Protein AF-A0A150HHR6-F1 (afdb_monomer_lite)

Secondary structure (DSSP, 8-state):
--SSSTT--HHHHHHHHHHHTT--B-SSBHHHHHHHHHHHHHHHHHTT---HHHHHHHHHHHHHHHTT-TTBBGGGHHHHHHHHHHHHS-SPPP-----TT-HHHHHHHHHHHHHHHHHH-SS-----S----TTSSHHHHHHHHHHHHHTTTT--EEEEEEETT-HHHHHHHHHTTPEE----GGGTT-SSEEEEEEE-----

Foldseek 3Di:
DLCPDPPRDPVCVVLVVCVVVVNFQAPPFLLNVLVVLVVVVVVCVVVVHDDVVSVVLNVLSVVCVVVVRRRTYSSCSVVVVVVVVVVVPDPDDDDDDDDCPDPVNVVVVVVVQVVLCVVPNPDPSDPPDDPDPPPPCVVVVVVVVCLVVVQVVVDFKDKDKDFPVCVVVVVVCVVSPWDWDADDDPCHPPPGMTMTMDTRPRDD

InterPro domains:
  IPR000182 GNAT domain [PF00583] (130-178)
  IPR000182 GNAT domain [PS51186] (130-199)
  IPR008927 6-phosphogluconate dehydrogenase-like, C-terminal domain superfamily [SSF48179] (2-86)
  IPR013328 6-phosphogluconate dehydrogenase, domain 2 [G3DSA:1.10.1040.10] (1-87)
  IPR016181 Acyl-CoA N-acyltransferase [SSF55729] (130-189)
  IPR050832 Bacterial Acetyltransferase [PTHR43877] (130-187)

Organism: NCBI:txid36807

pLDDT: mean 81.58, std 12.98, range [36.94, 96.62]

Structure (mmCIF, N/CA/C/O backbone):
data_AF-A0A150HHR6-F1
#
_entry.id   AF-A0A150HHR6-F1
#
loop_
_atom_site.group_PDB
_atom_site.id
_atom_site.type_symbol
_atom_site.label_atom_id
_atom_site.label_alt_id
_atom_site.label_comp_id
_atom_site.label_asym_id
_atom_site.label_entity_id
_atom_site.label_seq_id
_atom_site.pdbx_PDB_ins_code
_atom_site.Cartn_x
_atom_site.Cartn_y
_atom_site.Cartn_z
_atom_site.occupancy
_atom_site.B_iso_or_equiv
_atom_site.auth_seq_id
_atom_site.auth_comp_id
_atom_site.auth_asym_id
_atom_site.auth_atom_id
_atom_site.pdbx_PDB_model_num
ATOM 1 N N . MET A 1 1 ? -9.411 8.575 -5.965 1.00 43.34 1 MET A N 1
ATOM 2 C CA . MET A 1 1 ? -8.798 9.419 -4.903 1.00 43.34 1 MET A CA 1
ATOM 3 C C . MET A 1 1 ? -7.327 9.755 -5.175 1.00 43.34 1 MET A C 1
ATOM 5 O O . MET A 1 1 ? -6.711 10.404 -4.343 1.00 43.34 1 MET A O 1
ATOM 9 N N . LEU A 1 2 ? -6.756 9.386 -6.330 1.00 44.69 2 LEU A N 1
ATOM 10 C CA . LEU A 1 2 ? -5.378 9.764 -6.682 1.00 44.69 2 LEU A CA 1
ATOM 11 C C . LEU A 1 2 ? -5.297 11.140 -7.375 1.00 44.69 2 LEU A C 1
ATOM 13 O O . LEU A 1 2 ? -4.206 11.614 -7.671 1.00 44.69 2 LEU A O 1
ATOM 17 N N . ASP A 1 3 ? -6.444 11.796 -7.583 1.00 47.62 3 ASP A N 1
ATOM 18 C CA . ASP A 1 3 ? -6.593 12.969 -8.458 1.00 47.62 3 ASP A CA 1
ATOM 19 C C . ASP A 1 3 ? -6.675 14.320 -7.735 1.00 47.62 3 ASP A C 1
ATOM 21 O O . ASP A 1 3 ? -6.734 15.353 -8.392 1.00 47.62 3 ASP A O 1
ATOM 25 N N . ALA A 1 4 ? -6.702 14.335 -6.399 1.00 50.84 4 ALA A N 1
ATOM 26 C CA . ALA A 1 4 ? -6.913 15.561 -5.614 1.00 50.84 4 ALA A CA 1
ATOM 27 C C . ALA A 1 4 ? -5.890 15.760 -4.480 1.00 50.84 4 ALA A C 1
ATOM 29 O O . ALA A 1 4 ? -6.104 16.574 -3.586 1.00 50.84 4 ALA A O 1
ATOM 30 N N . GLY A 1 5 ? -4.789 15.001 -4.493 1.00 56.62 5 GLY A N 1
ATOM 31 C CA . GLY A 1 5 ? -3.728 15.094 -3.489 1.00 56.62 5 GLY A CA 1
ATOM 32 C C . GLY A 1 5 ? -2.505 15.877 -3.983 1.00 56.62 5 GLY A C 1
ATOM 33 O O . GLY A 1 5 ? -2.279 15.960 -5.189 1.00 56.62 5 GLY A O 1
ATOM 34 N N . PRO A 1 6 ? -1.651 16.377 -3.072 1.00 42.81 6 PRO A N 1
ATOM 35 C CA . PRO A 1 6 ? -0.441 17.136 -3.417 1.00 42.81 6 PRO A CA 1
ATOM 36 C C . PRO A 1 6 ? 0.607 16.337 -4.219 1.00 42.81 6 PRO A C 1
ATOM 38 O O . PRO A 1 6 ? 1.548 16.923 -4.740 1.00 42.81 6 PRO A O 1
ATOM 41 N N . MET A 1 7 ? 0.448 15.013 -4.343 1.00 59.56 7 MET A N 1
ATOM 42 C CA . MET A 1 7 ? 1.311 14.127 -5.140 1.00 59.56 7 MET A CA 1
ATOM 43 C C . MET A 1 7 ? 0.709 13.742 -6.507 1.00 59.56 7 MET A C 1
ATOM 45 O O . MET A 1 7 ? 1.277 12.912 -7.218 1.00 59.56 7 MET A O 1
ATOM 49 N N . ALA A 1 8 ? -0.456 14.288 -6.878 1.00 59.72 8 ALA A N 1
ATOM 50 C CA . ALA A 1 8 ? -1.106 13.971 -8.147 1.00 59.72 8 ALA A CA 1
ATOM 51 C C . ALA A 1 8 ? -0.307 14.533 -9.336 1.00 59.72 8 ALA A C 1
ATOM 53 O O . ALA A 1 8 ? 0.015 15.717 -9.393 1.00 59.72 8 ALA A O 1
ATOM 54 N N . SER A 1 9 ? -0.020 13.690 -10.326 1.00 74.06 9 SER A N 1
ATOM 55 C CA . SER A 1 9 ? 0.649 14.062 -11.575 1.00 74.06 9 SER A CA 1
ATOM 56 C C . SER A 1 9 ? -0.042 13.412 -12.775 1.00 74.06 9 SER A C 1
ATOM 58 O O . SER A 1 9 ? -0.849 12.493 -12.635 1.00 74.06 9 SER A O 1
ATOM 60 N N . VAL A 1 10 ? 0.256 13.876 -13.992 1.00 71.56 10 VAL A N 1
ATOM 61 C CA . VAL A 1 10 ? -0.221 13.219 -15.228 1.00 71.56 10 VAL A CA 1
ATOM 62 C C . VAL A 1 10 ? 0.224 11.750 -15.267 1.00 71.56 10 VAL A C 1
ATOM 64 O O . VAL A 1 10 ? -0.554 10.877 -15.643 1.00 71.56 10 VAL A O 1
ATOM 67 N N . VAL A 1 11 ? 1.448 11.477 -14.804 1.00 71.81 11 VAL A N 1
ATOM 68 C CA . VAL A 1 11 ? 2.038 10.135 -14.769 1.00 71.81 11 VAL A CA 1
ATOM 69 C C . VAL A 1 11 ? 1.325 9.246 -13.755 1.00 71.81 11 VAL A C 1
ATOM 71 O O . VAL A 1 11 ? 0.913 8.144 -14.106 1.00 71.81 11 VAL A O 1
ATOM 74 N N . SER A 1 12 ? 1.128 9.723 -12.521 1.00 70.56 12 SER A N 1
ATOM 75 C CA . SER A 1 12 ? 0.454 8.935 -11.483 1.00 70.56 12 SER A CA 1
ATOM 76 C C . SER A 1 12 ? -1.004 8.647 -11.839 1.00 70.56 12 SER A C 1
ATOM 78 O O . SER A 1 12 ? -1.484 7.561 -11.538 1.00 70.56 12 SER A O 1
ATOM 80 N N . ARG A 1 13 ? -1.691 9.567 -12.536 1.00 73.06 13 ARG A N 1
ATOM 81 C CA . ARG A 1 13 ? -3.064 9.358 -13.024 1.00 73.06 13 ARG A CA 1
ATOM 82 C C . ARG A 1 13 ? -3.150 8.254 -14.071 1.00 73.06 13 ARG A C 1
ATOM 84 O O . ARG A 1 13 ? -3.901 7.302 -13.885 1.00 73.06 13 ARG A O 1
ATOM 91 N N . GLY A 1 14 ? -2.353 8.350 -15.138 1.00 74.69 14 GLY A N 1
ATOM 92 C CA . GLY A 1 14 ? -2.364 7.338 -16.200 1.00 74.69 14 GLY A CA 1
ATOM 93 C C . GLY A 1 14 ? -1.979 5.950 -15.681 1.00 74.69 14 GLY A C 1
ATOM 94 O O . GLY A 1 14 ? -2.623 4.956 -16.000 1.00 74.69 14 GLY A O 1
ATOM 95 N N . LYS A 1 15 ? -0.972 5.890 -14.806 1.00 77.50 15 LYS A N 1
ATOM 96 C CA . LYS A 1 15 ? -0.460 4.635 -14.245 1.00 77.50 15 LYS A CA 1
ATOM 97 C C . LYS A 1 15 ? -1.386 3.998 -13.209 1.00 77.50 15 LYS A C 1
ATOM 99 O O . LYS A 1 15 ? -1.472 2.777 -13.151 1.00 77.50 15 LYS A O 1
ATOM 104 N N . ALA A 1 16 ? -2.113 4.794 -12.431 1.00 76.75 16 ALA A N 1
ATOM 105 C CA . ALA A 1 16 ? -3.097 4.279 -11.484 1.00 76.75 16 ALA A CA 1
ATOM 106 C C . ALA A 1 16 ? -4.303 3.620 -12.163 1.00 76.75 16 ALA A C 1
ATOM 108 O O . ALA A 1 16 ? -4.798 2.602 -11.678 1.00 76.75 16 ALA A O 1
ATOM 109 N N . GLN A 1 17 ? -4.759 4.185 -13.286 1.00 76.62 17 GLN A N 1
ATOM 110 C CA . GLN A 1 17 ? -5.843 3.594 -14.066 1.00 76.62 17 GLN A CA 1
ATOM 111 C C . GLN A 1 17 ? -5.422 2.223 -14.609 1.00 76.62 17 GLN A C 1
ATOM 113 O O . GLN A 1 17 ? -6.097 1.234 -14.345 1.00 76.62 17 GLN A O 1
ATOM 118 N N . LYS A 1 18 ? -4.231 2.139 -15.218 1.00 82.50 18 LYS A N 1
ATOM 119 C CA . LYS A 1 18 ? -3.641 0.877 -15.692 1.00 82.50 18 LYS A CA 1
ATOM 120 C C . LYS A 1 18 ? -3.558 -0.199 -14.603 1.00 82.50 18 LYS A C 1
ATOM 122 O O . LYS A 1 18 ? -3.882 -1.348 -14.863 1.00 82.50 18 LYS A O 1
ATOM 127 N N . LEU A 1 19 ? -3.191 0.168 -13.371 1.00 80.25 19 LEU A N 1
ATOM 128 C CA . LEU A 1 19 ? -3.173 -0.774 -12.242 1.00 80.25 19 LEU A CA 1
ATOM 129 C C . LEU A 1 19 ? -4.558 -1.262 -11.819 1.00 80.25 19 LEU A C 1
ATOM 131 O O . LEU A 1 19 ? -4.689 -2.388 -11.353 1.00 80.25 19 LEU A O 1
ATOM 135 N N . THR A 1 20 ? -5.578 -0.417 -11.943 1.00 78.69 20 THR A N 1
ATOM 136 C CA . THR A 1 20 ? -6.957 -0.802 -11.611 1.00 78.69 20 THR A CA 1
ATOM 137 C C . THR A 1 20 ? -7.533 -1.741 -12.670 1.00 78.69 20 THR A C 1
ATOM 139 O O . THR A 1 20 ? -8.290 -2.648 -12.331 1.00 78.69 20 THR A O 1
ATOM 142 N N . ASP A 1 21 ? -7.130 -1.544 -13.925 1.00 80.12 21 ASP A N 1
ATOM 143 C CA . ASP A 1 21 ? -7.568 -2.330 -15.081 1.00 80.12 21 ASP A CA 1
ATOM 144 C C . ASP A 1 21 ? -6.701 -3.580 -15.331 1.00 80.12 21 ASP A C 1
ATOM 146 O O . ASP A 1 21 ? -6.972 -4.330 -16.266 1.00 80.12 21 ASP A O 1
ATOM 150 N N . ASP A 1 22 ? -5.665 -3.799 -14.512 1.00 80.44 22 ASP A N 1
ATOM 151 C CA . ASP A 1 22 ? -4.650 -4.854 -14.673 1.00 80.44 22 ASP A CA 1
ATOM 152 C C . ASP A 1 22 ? -3.926 -4.814 -16.042 1.00 80.44 22 ASP A C 1
ATOM 154 O O . ASP A 1 22 ? -3.460 -5.820 -16.578 1.00 80.44 22 ASP A O 1
ATOM 158 N N . ASP A 1 23 ? -3.816 -3.619 -16.629 1.00 87.12 23 ASP A N 1
ATOM 159 C CA . ASP A 1 23 ? -3.155 -3.380 -17.911 1.00 87.12 23 ASP A CA 1
ATOM 160 C C . ASP A 1 23 ? -1.671 -3.042 -17.713 1.00 87.12 23 ASP A C 1
ATOM 162 O O . ASP A 1 23 ? -1.283 -1.896 -17.464 1.00 87.12 23 ASP A O 1
ATOM 166 N N . LEU A 1 24 ? -0.812 -4.042 -17.897 1.00 88.75 24 LEU A N 1
ATOM 167 C CA . LEU A 1 24 ? 0.644 -3.890 -17.829 1.00 88.75 24 LEU A CA 1
ATOM 168 C C . LEU A 1 24 ? 1.310 -3.658 -19.195 1.00 88.75 24 LEU A C 1
ATOM 170 O O . LEU A 1 24 ? 2.540 -3.698 -19.279 1.00 88.75 24 LEU A O 1
ATOM 174 N N . ALA A 1 25 ? 0.546 -3.391 -20.262 1.00 90.12 25 ALA A N 1
ATOM 175 C CA . ALA A 1 25 ? 1.119 -3.104 -21.575 1.00 90.12 25 ALA A CA 1
ATOM 176 C C . ALA A 1 25 ? 1.986 -1.836 -21.528 1.00 90.12 25 ALA A C 1
ATOM 178 O O . ALA A 1 25 ? 1.580 -0.820 -20.953 1.00 90.12 25 ALA A O 1
ATOM 179 N N . ALA A 1 26 ? 3.173 -1.880 -22.134 1.00 86.62 26 ALA A N 1
ATOM 180 C CA . ALA A 1 26 ? 4.156 -0.808 -22.034 1.00 86.62 26 ALA A CA 1
ATOM 181 C C . ALA A 1 26 ? 3.657 0.524 -22.610 1.00 86.62 26 ALA A C 1
ATOM 183 O O . ALA A 1 26 ? 3.438 0.666 -23.810 1.00 86.62 26 ALA A O 1
ATOM 184 N N . GLN A 1 27 ? 3.567 1.537 -21.747 1.00 84.81 27 GLN A N 1
ATOM 185 C CA . GLN A 1 27 ? 3.648 2.941 -22.152 1.00 84.81 27 GLN A CA 1
ATOM 186 C C . GLN A 1 27 ? 5.080 3.460 -21.955 1.00 84.81 27 GLN A C 1
ATOM 188 O O . GLN A 1 27 ? 5.569 4.273 -22.734 1.00 84.81 27 GLN A O 1
ATOM 193 N N . ALA A 1 28 ? 5.754 2.967 -20.915 1.00 86.44 28 ALA A N 1
ATOM 194 C CA . ALA A 1 28 ? 7.191 3.084 -20.717 1.00 86.44 28 ALA A CA 1
ATOM 195 C C . ALA A 1 28 ? 7.719 1.736 -20.217 1.00 86.44 28 ALA A C 1
ATOM 197 O O . ALA A 1 28 ? 7.468 1.378 -19.064 1.00 86.44 28 ALA A O 1
ATOM 198 N N . ALA A 1 29 ? 8.405 0.986 -21.081 1.00 94.31 29 ALA A N 1
ATOM 199 C CA . ALA A 1 29 ? 8.893 -0.351 -20.759 1.00 94.31 29 ALA A CA 1
ATOM 200 C C . ALA A 1 29 ? 9.917 -0.318 -19.612 1.00 94.31 29 ALA A C 1
ATOM 202 O O . ALA A 1 29 ? 10.780 0.563 -19.563 1.00 94.31 29 ALA A O 1
ATOM 203 N N . ILE A 1 30 ? 9.854 -1.298 -18.707 1.00 95.31 30 ILE A N 1
ATOM 204 C CA . ILE A 1 30 ? 10.787 -1.439 -17.579 1.00 95.31 30 ILE A CA 1
ATOM 205 C C . ILE A 1 30 ? 12.242 -1.422 -18.058 1.00 95.31 30 ILE A C 1
ATOM 207 O O . ILE A 1 30 ? 13.074 -0.738 -17.460 1.00 95.31 30 ILE A O 1
ATOM 211 N N . ALA A 1 31 ? 12.553 -2.128 -19.149 1.00 94.19 31 ALA A N 1
ATOM 212 C CA . ALA A 1 31 ? 13.905 -2.186 -19.700 1.00 94.19 31 ALA A CA 1
ATOM 213 C C . ALA A 1 31 ? 14.428 -0.806 -20.142 1.00 94.19 31 ALA A C 1
ATOM 215 O O . ALA A 1 31 ? 15.617 -0.517 -19.988 1.00 94.19 31 ALA A O 1
ATOM 216 N N . ASP A 1 32 ? 13.556 0.068 -20.645 1.00 93.88 32 ASP A N 1
ATOM 217 C CA . ASP A 1 32 ? 13.931 1.420 -21.061 1.00 93.88 32 ASP A CA 1
ATOM 218 C C . ASP A 1 32 ? 14.056 2.372 -19.872 1.00 93.88 32 ASP A C 1
ATOM 220 O O . ASP A 1 32 ? 15.009 3.149 -19.790 1.00 93.88 32 ASP A O 1
ATOM 224 N N . VAL A 1 33 ? 13.157 2.266 -18.891 1.00 92.31 33 VAL A N 1
ATOM 225 C CA . VAL A 1 33 ? 13.263 3.057 -17.657 1.00 92.31 33 VAL A CA 1
ATOM 226 C C . VAL A 1 33 ? 14.496 2.654 -16.842 1.00 92.31 33 VAL A C 1
ATOM 228 O O . VAL A 1 33 ? 15.140 3.520 -16.252 1.00 92.31 33 VAL A O 1
ATOM 231 N N . LEU A 1 34 ? 14.900 1.380 -16.871 1.00 95.81 34 LEU A N 1
ATOM 232 C CA . LEU A 1 34 ? 16.145 0.916 -16.255 1.00 95.81 34 LEU A CA 1
ATOM 233 C C . LEU A 1 34 ? 17.380 1.596 -16.861 1.00 95.81 34 LEU A C 1
ATOM 235 O O . LEU A 1 34 ? 18.274 2.012 -16.122 1.00 95.8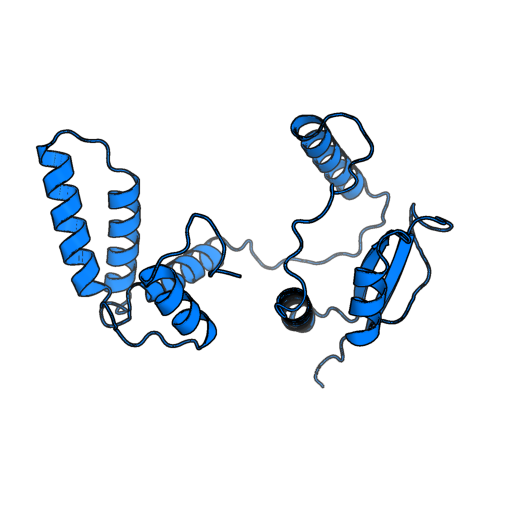1 34 LEU A O 1
ATOM 239 N N . LYS A 1 35 ? 17.435 1.745 -18.193 1.00 93.31 35 LYS A N 1
ATOM 240 C CA . LYS A 1 35 ? 18.528 2.481 -18.854 1.00 93.31 35 LYS A CA 1
ATOM 241 C C . LYS A 1 35 ? 18.600 3.913 -18.321 1.00 93.31 35 LYS A C 1
ATOM 243 O O . LYS A 1 35 ? 19.676 4.369 -17.943 1.00 93.31 35 LYS A O 1
ATOM 248 N N . ASN A 1 36 ? 17.453 4.584 -18.207 1.00 92.06 36 ASN A N 1
ATOM 249 C CA . ASN A 1 36 ? 17.375 5.943 -17.668 1.00 92.06 36 ASN A CA 1
ATOM 250 C C . ASN A 1 36 ? 17.812 6.012 -16.197 1.00 92.06 36 ASN A C 1
ATOM 252 O O . ASN A 1 36 ? 18.554 6.918 -15.825 1.00 92.06 36 ASN A O 1
ATOM 256 N N . ALA A 1 37 ? 17.403 5.046 -15.370 1.00 92.31 37 ALA A N 1
ATOM 257 C CA . ALA A 1 37 ? 17.793 4.982 -13.963 1.00 92.31 37 ALA A CA 1
ATOM 258 C C . ALA A 1 37 ? 19.315 4.829 -13.794 1.00 92.31 37 ALA A C 1
ATOM 260 O O . ALA A 1 37 ? 19.905 5.520 -12.969 1.00 92.31 37 ALA A O 1
ATOM 261 N N . ARG A 1 38 ? 19.967 3.999 -14.621 1.00 96.25 38 ARG A N 1
ATOM 262 C CA . ARG A 1 38 ? 21.433 3.836 -14.619 1.00 96.25 38 ARG A CA 1
ATOM 263 C C . ARG A 1 38 ? 22.169 5.108 -15.036 1.00 96.25 38 ARG A C 1
ATOM 265 O O . ARG A 1 38 ? 23.184 5.453 -14.433 1.00 96.25 38 ARG A O 1
ATOM 272 N N . LEU A 1 39 ? 21.654 5.820 -16.040 1.00 95.88 39 LEU A N 1
ATOM 273 C CA . LEU A 1 39 ? 22.205 7.116 -16.450 1.00 95.88 39 LEU A CA 1
ATOM 274 C C . LEU A 1 39 ? 22.078 8.157 -15.330 1.00 95.88 39 LEU A C 1
ATOM 276 O O . LEU A 1 39 ? 23.033 8.880 -15.058 1.00 95.88 39 LEU A O 1
ATOM 280 N N . ALA A 1 40 ? 20.924 8.206 -14.659 1.00 91.81 40 ALA A N 1
ATOM 281 C CA . ALA A 1 40 ? 20.693 9.107 -13.534 1.00 91.81 40 ALA A CA 1
ATOM 282 C C . ALA A 1 40 ? 21.605 8.791 -12.339 1.00 91.81 40 ALA A C 1
ATOM 284 O O . ALA A 1 40 ? 22.162 9.710 -11.744 1.00 91.81 40 ALA A O 1
ATOM 285 N N . GLU A 1 41 ? 21.796 7.509 -12.015 1.00 93.88 41 GLU A N 1
ATOM 286 C CA . GLU A 1 41 ? 22.702 7.077 -10.944 1.00 93.88 41 GLU A CA 1
ATOM 287 C C . GLU A 1 41 ? 24.153 7.455 -11.260 1.00 93.88 41 GLU A C 1
ATOM 289 O O . GLU A 1 41 ? 24.795 8.115 -10.449 1.00 93.88 41 GLU A O 1
ATOM 294 N N . THR A 1 42 ? 24.615 7.183 -12.487 1.00 96.62 42 THR A N 1
ATOM 295 C CA . THR A 1 42 ? 25.962 7.565 -12.954 1.00 96.62 42 THR A CA 1
ATOM 296 C C . THR A 1 42 ? 26.193 9.077 -12.854 1.00 96.62 42 THR A C 1
ATOM 298 O O . THR A 1 42 ? 27.266 9.529 -12.456 1.00 96.62 42 THR A O 1
ATOM 301 N N . ALA A 1 43 ? 25.190 9.885 -13.214 1.00 94.56 43 ALA A N 1
ATOM 302 C CA . ALA A 1 43 ? 25.282 11.340 -13.118 1.00 94.56 43 ALA A CA 1
ATOM 303 C C . ALA A 1 43 ? 25.343 11.827 -11.660 1.00 94.56 43 ALA A C 1
ATOM 305 O O . ALA A 1 43 ? 26.094 12.752 -11.351 1.00 94.56 43 ALA A O 1
ATOM 306 N N . ALA A 1 44 ? 24.576 11.207 -10.762 1.00 92.69 44 ALA A N 1
ATOM 307 C CA . ALA A 1 44 ? 24.596 11.535 -9.341 1.00 92.69 44 ALA A CA 1
ATOM 308 C C . ALA A 1 44 ? 25.898 11.081 -8.651 1.00 92.69 44 ALA A C 1
ATOM 310 O O . ALA A 1 44 ? 26.428 11.844 -7.841 1.00 92.69 44 ALA A O 1
ATOM 311 N N . ASP A 1 45 ? 26.475 9.941 -9.049 1.00 95.69 45 ASP A N 1
ATOM 312 C CA . ASP A 1 45 ? 27.818 9.513 -8.630 1.00 95.69 45 ASP A CA 1
ATOM 313 C C . ASP A 1 45 ? 28.880 10.538 -9.036 1.00 95.69 45 ASP A C 1
ATOM 315 O O . ASP A 1 45 ? 29.677 10.982 -8.209 1.00 95.69 45 ASP A O 1
ATOM 319 N N . ALA A 1 46 ? 28.863 10.973 -10.301 1.00 96.19 46 ALA A N 1
ATOM 320 C CA . ALA A 1 46 ? 29.795 11.981 -10.805 1.00 96.19 46 ALA A CA 1
ATOM 321 C C . ALA A 1 46 ? 29.658 13.331 -10.077 1.00 96.19 46 ALA A C 1
ATOM 323 O O . ALA A 1 46 ? 30.634 14.068 -9.944 1.00 96.19 46 ALA A O 1
ATOM 324 N N . ALA A 1 47 ? 28.458 13.648 -9.587 1.00 95.25 47 ALA A N 1
ATOM 325 C CA . ALA A 1 47 ? 28.186 14.839 -8.791 1.00 95.25 47 ALA A CA 1
ATOM 326 C C . ALA A 1 47 ? 28.510 14.671 -7.291 1.00 95.25 47 ALA A C 1
ATOM 328 O O . ALA A 1 47 ? 28.373 15.636 -6.538 1.00 95.25 47 ALA A O 1
ATOM 329 N N . GLY A 1 48 ? 28.902 13.474 -6.838 1.00 94.69 48 GLY A N 1
ATOM 330 C CA . GLY A 1 48 ? 29.119 13.172 -5.420 1.00 94.69 48 GLY A CA 1
ATOM 331 C C . GLY A 1 48 ? 27.848 13.299 -4.572 1.00 94.69 48 GLY A C 1
ATOM 332 O O . GLY A 1 48 ? 27.924 13.648 -3.393 1.00 94.69 48 GLY A O 1
ATOM 333 N N . SER A 1 49 ? 26.675 13.082 -5.173 1.00 93.75 49 SER A N 1
ATOM 334 C CA . SER A 1 49 ? 25.378 13.270 -4.523 1.00 93.75 49 SER A CA 1
ATOM 335 C C . SER A 1 49 ? 24.823 11.953 -3.987 1.00 93.75 49 SER A C 1
ATOM 337 O O . SER A 1 49 ? 24.821 10.945 -4.688 1.00 93.75 49 SER A O 1
ATOM 339 N N . ALA A 1 50 ? 24.302 11.963 -2.758 1.00 92.88 50 ALA A N 1
ATOM 340 C CA . ALA A 1 50 ? 23.604 10.807 -2.204 1.00 92.88 50 ALA A CA 1
ATOM 341 C C . ALA A 1 50 ? 22.253 10.594 -2.909 1.00 92.88 50 ALA A C 1
ATOM 343 O O . ALA A 1 50 ? 21.424 11.499 -3.001 1.00 92.88 50 ALA A O 1
ATOM 344 N N . HIS A 1 51 ? 22.012 9.368 -3.358 1.00 92.19 51 HIS A N 1
ATOM 345 C CA . HIS A 1 51 ? 20.933 8.998 -4.280 1.00 92.19 51 HIS A CA 1
ATOM 346 C C . HIS A 1 51 ? 20.227 7.669 -3.922 1.00 92.19 51 HIS A C 1
ATOM 348 O O . HIS A 1 51 ? 19.871 6.900 -4.817 1.00 92.19 51 HIS A O 1
ATOM 354 N N . PRO A 1 52 ? 19.903 7.397 -2.639 1.00 93.06 52 PRO A N 1
ATOM 355 C CA . PRO A 1 52 ? 19.389 6.091 -2.203 1.00 93.06 52 PRO A CA 1
ATOM 356 C C . PRO A 1 52 ? 18.076 5.671 -2.886 1.00 93.06 52 PRO A C 1
ATOM 358 O O . PRO A 1 52 ? 17.833 4.486 -3.104 1.00 93.06 52 PRO A O 1
ATOM 361 N N . LEU A 1 53 ? 17.221 6.633 -3.254 1.00 91.75 53 LEU A N 1
ATOM 362 C CA . LEU A 1 53 ? 15.962 6.347 -3.952 1.00 91.75 53 LEU A CA 1
ATOM 363 C C . LEU A 1 53 ? 16.170 5.960 -5.422 1.00 91.75 53 LEU A C 1
ATOM 365 O O . LEU A 1 53 ? 15.398 5.159 -5.952 1.00 91.75 53 LEU A O 1
ATOM 369 N N . ILE A 1 54 ? 17.203 6.503 -6.076 1.00 91.06 54 ILE A N 1
ATOM 370 C CA . ILE A 1 54 ? 17.562 6.128 -7.449 1.00 91.06 54 ILE A CA 1
ATOM 371 C C . ILE A 1 54 ? 18.086 4.694 -7.442 1.00 91.06 54 ILE A C 1
ATOM 373 O O . ILE A 1 54 ? 17.595 3.877 -8.219 1.00 91.06 54 ILE A O 1
ATOM 377 N N . THR A 1 55 ? 18.979 4.368 -6.504 1.00 93.62 55 THR A N 1
ATOM 378 C CA . THR A 1 55 ? 19.507 3.012 -6.317 1.00 93.62 55 THR A CA 1
ATOM 379 C C . THR A 1 55 ? 18.391 2.003 -6.053 1.00 93.62 55 THR A C 1
ATOM 381 O O . THR A 1 55 ? 18.267 1.026 -6.787 1.00 93.62 55 THR A O 1
ATOM 384 N N . ALA A 1 56 ? 17.499 2.271 -5.091 1.00 92.94 56 ALA A N 1
ATOM 385 C CA . ALA A 1 56 ? 16.378 1.375 -4.795 1.00 92.94 56 ALA A CA 1
ATOM 386 C C . ALA A 1 56 ? 15.445 1.174 -6.006 1.00 92.94 56 ALA A C 1
ATOM 388 O O . ALA A 1 56 ? 14.977 0.063 -6.266 1.00 92.94 56 ALA A O 1
ATOM 389 N N . SER A 1 57 ? 15.189 2.237 -6.775 1.00 91.81 57 SER A N 1
ATOM 390 C CA . SER A 1 57 ? 14.368 2.158 -7.990 1.00 91.81 57 SER A CA 1
ATOM 391 C C . SER A 1 57 ? 15.055 1.346 -9.089 1.00 91.81 57 SER A C 1
ATOM 393 O O . SER A 1 57 ? 14.419 0.492 -9.706 1.00 91.81 57 SER A O 1
ATOM 395 N N . ARG A 1 58 ? 16.358 1.566 -9.316 1.00 95.62 58 ARG A N 1
ATOM 396 C CA . ARG A 1 58 ? 17.169 0.791 -10.263 1.00 95.62 58 ARG A CA 1
ATOM 397 C C . ARG A 1 58 ? 17.126 -0.695 -9.918 1.00 95.62 58 ARG A C 1
ATOM 399 O O . ARG A 1 58 ? 16.845 -1.499 -10.798 1.00 95.62 58 ARG A O 1
ATOM 406 N N . GLU A 1 59 ? 17.351 -1.059 -8.658 1.00 94.81 59 GLU A N 1
ATOM 407 C CA . GLU A 1 59 ? 17.344 -2.457 -8.206 1.00 94.81 59 GLU A CA 1
ATOM 408 C C . GLU A 1 59 ? 15.987 -3.141 -8.409 1.00 94.81 59 GLU A C 1
ATOM 410 O O . GLU A 1 59 ? 15.929 -4.323 -8.753 1.00 94.81 59 GLU A O 1
ATOM 415 N N . LEU A 1 60 ? 14.881 -2.409 -8.233 1.00 94.31 60 LEU A N 1
ATOM 416 C CA . LEU A 1 60 ? 13.545 -2.923 -8.544 1.00 94.31 60 LEU A CA 1
ATOM 417 C C . LEU A 1 60 ? 13.378 -3.201 -10.042 1.00 94.31 60 LEU A C 1
ATOM 419 O O . LEU A 1 60 ? 12.869 -4.263 -10.406 1.00 94.31 60 LEU A O 1
ATOM 423 N N . TYR A 1 61 ? 13.833 -2.294 -10.911 1.00 96.06 61 TYR A N 1
ATOM 424 C CA . TYR A 1 61 ? 13.787 -2.519 -12.357 1.00 96.06 61 TYR A CA 1
ATOM 425 C C . TYR A 1 61 ? 14.724 -3.647 -12.803 1.00 96.06 61 TYR A C 1
ATOM 427 O O . TYR A 1 61 ? 14.337 -4.449 -13.648 1.00 96.06 61 TYR A O 1
ATOM 435 N N . GLU A 1 62 ? 15.920 -3.766 -12.223 1.00 96.19 62 GLU A N 1
ATOM 436 C CA . GLU A 1 62 ? 16.843 -4.871 -12.516 1.00 96.19 62 GLU A CA 1
ATOM 437 C C . GLU A 1 62 ? 16.252 -6.222 -12.138 1.00 96.19 62 GLU A C 1
ATOM 439 O O . GLU A 1 62 ? 16.281 -7.144 -12.950 1.00 96.19 62 GLU A O 1
ATOM 444 N N . SER A 1 63 ? 15.656 -6.321 -10.947 1.00 94.62 63 SER A N 1
ATOM 445 C CA . SER A 1 63 ? 14.950 -7.526 -10.512 1.00 94.62 63 SER A CA 1
ATOM 446 C C . SER A 1 63 ? 13.804 -7.873 -11.465 1.00 94.62 63 SER A C 1
ATOM 448 O O . SER A 1 63 ? 13.640 -9.031 -11.831 1.00 94.62 63 SER A O 1
ATOM 450 N N . ALA A 1 64 ? 13.034 -6.879 -11.918 1.00 94.06 64 ALA A N 1
ATOM 451 C CA . ALA A 1 64 ? 11.951 -7.108 -12.869 1.00 94.06 64 ALA A CA 1
ATOM 452 C C . ALA A 1 64 ? 12.459 -7.604 -14.235 1.00 94.06 64 ALA A C 1
ATOM 454 O O . ALA A 1 64 ? 11.863 -8.513 -14.813 1.00 94.06 64 ALA A O 1
ATOM 455 N N . VAL A 1 65 ? 13.559 -7.042 -14.749 1.00 96.06 65 VAL A N 1
ATOM 456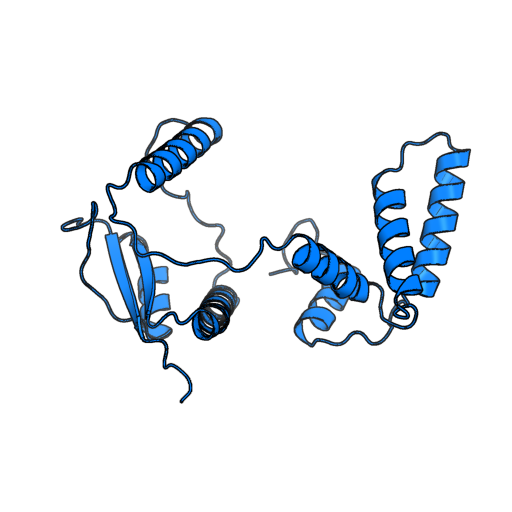 C CA . VAL A 1 65 ? 14.184 -7.503 -16.001 1.00 96.06 65 VAL A CA 1
ATOM 457 C C . VAL A 1 65 ? 14.735 -8.920 -15.853 1.00 96.06 65 VAL A C 1
ATOM 459 O O . VAL A 1 65 ? 14.522 -9.735 -16.748 1.00 96.06 65 VAL A O 1
ATOM 462 N N . ALA A 1 66 ? 15.401 -9.228 -14.735 1.00 94.81 66 ALA A N 1
ATOM 463 C CA . ALA A 1 66 ? 15.931 -10.563 -14.453 1.00 94.81 66 ALA A CA 1
ATOM 464 C C . ALA A 1 66 ? 14.826 -11.634 -14.433 1.00 94.81 66 ALA A C 1
ATOM 466 O O . ALA A 1 66 ? 15.038 -12.745 -14.911 1.00 94.81 66 ALA A O 1
ATOM 467 N N . ASP A 1 67 ? 13.628 -11.263 -13.982 1.00 92.56 67 ASP A N 1
ATOM 468 C CA . ASP A 1 67 ? 12.443 -12.124 -13.978 1.00 92.56 67 ASP A CA 1
ATOM 469 C C . ASP A 1 67 ? 11.701 -12.170 -15.335 1.00 92.56 67 ASP A C 1
ATOM 471 O O . ASP A 1 67 ? 10.579 -12.671 -15.418 1.00 92.56 67 ASP A O 1
ATOM 475 N N . GLY A 1 68 ? 12.278 -11.614 -16.407 1.00 94.06 68 GLY A N 1
ATOM 476 C CA . GLY A 1 68 ? 11.693 -11.633 -17.752 1.00 94.06 68 GLY A CA 1
ATOM 477 C C . GLY A 1 68 ? 10.563 -10.622 -17.978 1.00 94.06 68 GLY A C 1
ATOM 478 O O . GLY A 1 68 ? 9.827 -10.734 -18.955 1.00 94.06 68 GLY A O 1
ATOM 479 N N . ARG A 1 69 ? 10.414 -9.614 -17.108 1.00 94.31 69 ARG A N 1
ATOM 480 C CA . ARG A 1 69 ? 9.329 -8.613 -17.173 1.00 94.31 69 ARG A CA 1
ATOM 481 C C . ARG A 1 69 ? 9.736 -7.296 -17.840 1.00 94.31 69 ARG A C 1
ATOM 483 O O . ARG A 1 69 ? 9.048 -6.293 -17.682 1.00 94.31 69 ARG A O 1
ATOM 490 N N . GLY A 1 70 ? 10.850 -7.275 -18.573 1.00 93.56 70 GLY A N 1
ATOM 491 C CA . GLY A 1 70 ? 11.419 -6.049 -19.152 1.00 93.56 70 GLY A CA 1
ATOM 492 C C . GLY A 1 70 ? 10.488 -5.295 -20.112 1.00 93.56 70 GLY A C 1
ATOM 493 O O . GLY A 1 70 ? 10.550 -4.068 -20.162 1.00 93.56 70 GLY A O 1
ATOM 494 N N . GLU A 1 71 ? 9.605 -6.019 -20.802 1.00 95.75 71 GLU A N 1
ATOM 495 C CA . GLU A 1 71 ? 8.653 -5.477 -21.785 1.00 95.75 71 GLU A CA 1
ATOM 496 C C . GLU A 1 71 ? 7.349 -4.956 -21.164 1.00 95.75 71 GLU A C 1
ATOM 498 O O . GLU A 1 71 ? 6.514 -4.389 -21.865 1.00 95.75 71 GLU A O 1
ATOM 503 N N . LEU A 1 72 ? 7.138 -5.149 -19.859 1.00 93.25 72 LEU A N 1
ATOM 504 C CA . LEU A 1 72 ? 5.976 -4.581 -19.177 1.00 93.25 72 LEU A CA 1
ATOM 505 C C . LEU A 1 72 ? 6.173 -3.082 -18.949 1.00 93.25 72 LEU A C 1
ATOM 507 O O . LEU A 1 72 ? 7.302 -2.591 -18.869 1.00 93.25 72 LEU A O 1
ATOM 511 N N . ASP A 1 73 ? 5.073 -2.349 -18.785 1.00 93.69 73 ASP A N 1
ATOM 512 C CA . ASP A 1 73 ? 5.143 -0.971 -18.304 1.00 93.69 73 ASP A CA 1
ATOM 513 C C . ASP A 1 73 ? 5.868 -0.896 -16.952 1.00 93.69 73 ASP A C 1
ATOM 515 O O . ASP A 1 73 ? 5.778 -1.814 -16.141 1.00 93.69 73 ASP A O 1
ATOM 519 N N . MET A 1 74 ? 6.545 0.219 -16.667 1.00 91.31 74 MET A N 1
ATOM 520 C CA . MET A 1 74 ? 7.262 0.446 -15.407 1.00 91.31 74 MET A CA 1
ATOM 521 C C . MET A 1 74 ? 6.431 0.207 -14.137 1.00 91.31 74 MET A C 1
ATOM 523 O O . MET A 1 74 ? 7.014 -0.100 -13.103 1.00 91.31 74 MET A O 1
ATOM 527 N N . ILE A 1 75 ? 5.094 0.289 -14.187 1.00 90.56 75 ILE A N 1
ATOM 528 C CA . ILE A 1 75 ? 4.230 -0.112 -13.057 1.00 90.56 75 ILE A CA 1
ATOM 529 C C . ILE A 1 75 ? 4.277 -1.615 -12.743 1.00 90.56 75 ILE A C 1
ATOM 531 O O . ILE A 1 75 ? 3.948 -2.015 -11.629 1.00 90.56 75 ILE A O 1
ATOM 535 N N . GLY A 1 76 ? 4.733 -2.446 -13.681 1.00 89.19 76 GLY A N 1
ATOM 536 C CA . GLY A 1 76 ? 4.904 -3.890 -13.530 1.00 89.19 76 GLY A CA 1
ATOM 537 C C . GLY A 1 76 ? 5.911 -4.290 -12.447 1.00 89.19 76 GLY A C 1
ATOM 538 O O . GLY A 1 76 ? 5.925 -5.445 -12.027 1.00 89.19 76 GLY A O 1
ATOM 539 N N . VAL A 1 77 ? 6.692 -3.344 -11.905 1.00 90.81 77 VAL A N 1
ATOM 540 C CA . VAL A 1 77 ? 7.487 -3.559 -10.680 1.00 90.81 77 VAL A CA 1
ATOM 541 C C . VAL A 1 77 ? 6.630 -3.952 -9.473 1.00 90.81 77 VAL A C 1
ATOM 543 O O . VAL A 1 77 ? 7.152 -4.528 -8.520 1.00 90.81 77 VAL A O 1
ATOM 546 N N . ILE A 1 78 ? 5.314 -3.713 -9.511 1.00 89.31 78 ILE A N 1
ATOM 547 C CA . ILE A 1 78 ? 4.379 -4.220 -8.500 1.00 89.31 78 ILE A CA 1
ATOM 548 C C . ILE A 1 78 ? 4.433 -5.744 -8.383 1.00 89.31 78 ILE A C 1
ATOM 550 O O . ILE A 1 78 ? 4.389 -6.241 -7.263 1.00 89.31 78 ILE A O 1
ATOM 554 N N . ALA A 1 79 ? 4.645 -6.481 -9.478 1.00 84.25 79 ALA A N 1
ATOM 555 C CA . ALA A 1 79 ? 4.809 -7.934 -9.418 1.00 84.25 79 ALA A CA 1
ATOM 556 C C . ALA A 1 79 ? 6.068 -8.343 -8.630 1.00 84.25 79 ALA A C 1
ATOM 558 O O . ALA A 1 79 ? 6.050 -9.315 -7.878 1.00 84.25 79 ALA A O 1
ATOM 559 N N . VAL A 1 80 ? 7.156 -7.571 -8.744 1.00 86.69 80 VAL A N 1
ATOM 560 C CA . VAL A 1 80 ? 8.380 -7.787 -7.950 1.00 86.69 80 VAL A CA 1
ATOM 561 C C . VAL A 1 80 ? 8.121 -7.497 -6.473 1.00 86.69 80 VAL A C 1
ATOM 563 O O . VAL A 1 80 ? 8.563 -8.246 -5.604 1.00 86.69 80 VAL A O 1
ATOM 566 N N . LEU A 1 81 ? 7.392 -6.421 -6.169 1.00 88.00 81 LEU A N 1
ATOM 567 C CA . LEU A 1 81 ? 7.029 -6.083 -4.792 1.00 88.00 81 LEU A CA 1
ATOM 568 C C . LEU A 1 81 ? 6.108 -7.138 -4.168 1.00 88.00 81 LEU A C 1
ATOM 570 O O . LEU A 1 81 ? 6.318 -7.497 -3.013 1.00 88.00 81 LEU A O 1
ATOM 574 N N . GLN A 1 82 ? 5.145 -7.660 -4.928 1.00 85.31 82 GLN A N 1
ATOM 575 C CA . GLN A 1 82 ? 4.273 -8.758 -4.508 1.00 85.31 82 GLN A CA 1
ATOM 576 C C . GLN A 1 82 ? 5.082 -10.022 -4.225 1.00 85.31 82 GLN A C 1
ATOM 578 O O . GLN A 1 82 ? 5.004 -10.538 -3.120 1.00 85.31 82 GLN A O 1
ATOM 583 N N . ALA A 1 83 ? 5.964 -10.442 -5.137 1.00 82.25 83 ALA A N 1
ATOM 584 C CA . ALA A 1 83 ? 6.820 -11.607 -4.912 1.00 82.25 83 ALA A CA 1
ATOM 585 C C . ALA A 1 83 ? 7.713 -11.455 -3.663 1.00 82.25 83 ALA A C 1
ATOM 587 O O . ALA A 1 83 ? 7.889 -12.402 -2.897 1.00 82.25 83 ALA A O 1
ATOM 588 N N . ARG A 1 84 ? 8.251 -10.252 -3.408 1.00 84.69 84 ARG A N 1
ATOM 589 C CA . ARG A 1 84 ? 8.995 -9.952 -2.170 1.00 84.69 84 ARG A CA 1
ATOM 590 C C . ARG A 1 84 ? 8.103 -10.003 -0.930 1.00 84.69 84 ARG A C 1
ATOM 592 O O . ARG A 1 84 ? 8.572 -10.423 0.125 1.00 84.69 84 ARG A O 1
ATOM 599 N N . ALA A 1 85 ? 6.861 -9.534 -1.033 1.00 80.94 85 ALA A N 1
ATOM 600 C CA . ALA A 1 85 ? 5.890 -9.597 0.052 1.00 80.94 85 ALA A CA 1
ATOM 601 C C . ALA A 1 85 ? 5.505 -11.049 0.356 1.00 80.94 85 ALA A C 1
ATOM 603 O O . ALA A 1 85 ? 5.526 -11.421 1.521 1.00 80.94 85 ALA A O 1
ATOM 604 N N . ASP A 1 86 ? 5.276 -11.873 -0.666 1.00 80.81 86 ASP A N 1
ATOM 605 C CA . ASP A 1 86 ? 4.963 -13.298 -0.535 1.00 80.81 86 ASP A CA 1
ATOM 606 C C . ASP A 1 86 ? 6.141 -14.081 0.058 1.00 80.81 86 ASP A C 1
ATOM 608 O O . ASP A 1 86 ? 5.959 -14.903 0.949 1.00 80.81 86 ASP A O 1
ATOM 612 N N . ALA A 1 87 ? 7.376 -13.772 -0.351 1.00 79.56 87 ALA A N 1
ATOM 613 C CA . ALA A 1 87 ? 8.580 -14.367 0.235 1.00 79.56 87 ALA A CA 1
ATOM 614 C C . ALA A 1 87 ? 8.806 -13.962 1.704 1.00 79.56 87 ALA A C 1
ATOM 616 O O . ALA A 1 87 ? 9.474 -14.678 2.450 1.00 79.56 87 ALA A O 1
ATOM 617 N N . ARG A 1 88 ? 8.281 -12.802 2.121 1.00 78.19 88 ARG A N 1
ATOM 618 C CA . ARG A 1 88 ? 8.294 -12.330 3.516 1.00 78.19 88 ARG A CA 1
ATOM 619 C C . ARG A 1 88 ? 7.009 -12.670 4.258 1.00 78.19 88 ARG A C 1
ATOM 621 O O . ARG A 1 88 ? 6.939 -12.390 5.457 1.00 78.19 88 ARG A O 1
ATOM 628 N N . ALA A 1 89 ? 6.008 -13.225 3.576 1.00 69.56 89 ALA A N 1
ATOM 629 C CA . ALA A 1 89 ? 4.776 -13.626 4.210 1.00 69.56 89 ALA A CA 1
ATOM 630 C C . ALA A 1 89 ? 5.155 -14.702 5.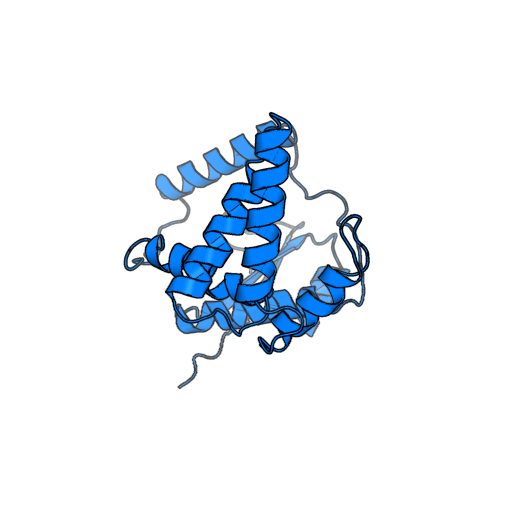230 1.00 69.56 89 ALA A C 1
ATOM 632 O O . ALA A 1 89 ? 5.813 -15.685 4.871 1.00 69.56 89 ALA A O 1
ATOM 633 N N . PRO A 1 90 ? 4.831 -14.506 6.515 1.00 64.62 90 PRO A N 1
ATOM 634 C CA . PRO A 1 90 ? 5.047 -15.558 7.489 1.00 64.62 90 PRO A CA 1
ATOM 635 C C . PRO A 1 90 ? 4.303 -16.816 7.028 1.00 64.62 90 PRO A C 1
ATOM 637 O O . PRO A 1 90 ? 3.324 -16.737 6.280 1.00 64.62 90 PRO A O 1
ATOM 640 N N . GLY A 1 91 ? 4.823 -17.975 7.441 1.00 68.75 91 GLY A N 1
ATOM 641 C CA . GLY A 1 91 ? 4.250 -19.281 7.121 1.00 68.75 91 GLY A CA 1
ATOM 642 C C . GLY A 1 91 ? 2.768 -19.397 7.513 1.00 68.75 91 GLY A C 1
ATOM 643 O O . GLY A 1 91 ? 2.195 -18.457 8.061 1.00 68.75 91 GLY A O 1
ATOM 644 N N . PRO A 1 92 ? 2.124 -20.543 7.235 1.00 71.31 92 PRO A N 1
ATOM 645 C CA . PRO A 1 92 ? 0.680 -20.698 7.393 1.00 71.31 92 PRO A CA 1
ATOM 646 C C . PRO A 1 92 ? 0.202 -20.182 8.756 1.00 71.31 92 PRO A C 1
ATOM 648 O O . PRO A 1 92 ? 0.637 -20.661 9.802 1.00 71.31 92 PRO A O 1
ATOM 651 N N . TRP A 1 93 ? -0.674 -19.176 8.724 1.00 69.50 93 TRP A N 1
ATOM 652 C CA . TRP A 1 93 ? -1.290 -18.626 9.922 1.00 69.50 93 TRP A CA 1
ATOM 653 C C . TRP A 1 93 ? -2.319 -19.616 10.453 1.00 69.50 93 TRP A C 1
ATOM 655 O O . TRP A 1 93 ? -3.263 -19.976 9.747 1.00 69.50 93 TRP A 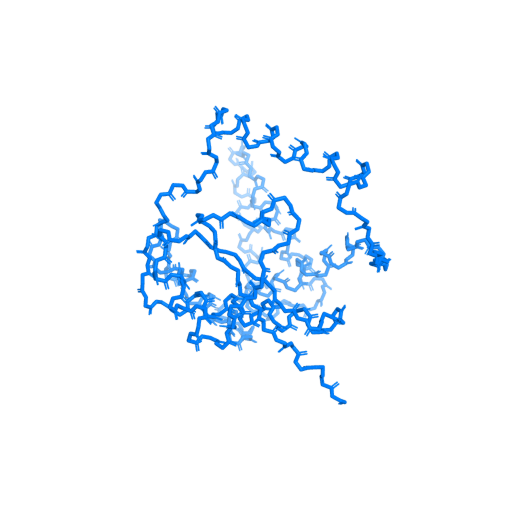O 1
ATOM 665 N N . THR A 1 94 ? -2.175 -20.008 11.712 1.00 66.50 94 THR A N 1
ATOM 666 C CA . THR A 1 94 ? -3.265 -20.645 12.449 1.00 66.50 94 THR A CA 1
ATOM 667 C C . THR A 1 94 ? -4.105 -19.539 13.075 1.00 66.50 94 THR A C 1
ATOM 669 O O . THR A 1 94 ? -3.604 -18.752 13.876 1.00 66.50 94 THR A O 1
ATOM 672 N N . LEU A 1 95 ? -5.377 -19.450 12.684 1.00 69.06 95 LEU A N 1
ATOM 673 C CA . LEU A 1 95 ? -6.343 -18.562 13.325 1.00 69.06 95 LEU A CA 1
ATOM 674 C C . LEU A 1 95 ? -7.005 -19.322 14.475 1.00 69.06 95 LEU A C 1
ATOM 676 O O . LEU A 1 95 ? -7.829 -20.206 14.241 1.00 69.06 95 LEU A O 1
ATOM 680 N N . GLU A 1 96 ? -6.649 -18.974 15.707 1.00 76.44 96 GLU A N 1
ATOM 681 C CA . GLU A 1 96 ? -7.311 -19.483 16.908 1.00 76.44 96 GLU A CA 1
ATOM 682 C C . GLU A 1 96 ? -8.258 -18.421 17.472 1.00 76.44 96 GLU A C 1
ATOM 684 O O . GLU A 1 96 ? -7.952 -17.228 17.498 1.00 76.44 96 GLU A O 1
ATOM 689 N N . LEU A 1 97 ? -9.451 -18.852 17.889 1.00 76.06 97 LEU A N 1
ATOM 690 C CA . LEU A 1 97 ? -10.386 -17.981 18.593 1.00 76.06 97 LEU A CA 1
ATOM 691 C C . LEU A 1 97 ? -9.909 -17.817 20.031 1.00 76.06 97 LEU A C 1
ATOM 693 O O . LEU A 1 97 ? -10.137 -18.681 20.876 1.00 76.06 97 LEU A O 1
ATOM 697 N N . THR A 1 98 ? -9.268 -16.689 20.290 1.00 74.81 98 THR A N 1
ATOM 698 C CA . THR A 1 98 ? -8.767 -16.333 21.610 1.00 74.81 98 THR A CA 1
ATOM 699 C C . THR A 1 98 ? -9.815 -15.510 22.378 1.00 74.81 98 THR A C 1
ATOM 701 O O . THR A 1 98 ? -10.441 -14.621 21.785 1.00 74.81 98 THR A O 1
ATOM 704 N N . PRO A 1 99 ? -10.051 -15.784 23.678 1.00 80.50 99 PRO A N 1
ATOM 705 C CA . PRO A 1 99 ? -10.902 -14.951 24.524 1.00 80.50 99 PRO A CA 1
ATOM 706 C C . PRO A 1 99 ? -10.471 -13.484 24.507 1.00 80.50 99 PRO A C 1
ATOM 708 O O . PRO A 1 99 ? -9.299 -13.157 24.326 1.00 80.50 99 PRO A O 1
ATOM 711 N N . PHE A 1 100 ? -11.427 -12.575 24.699 1.00 74.81 100 PHE A N 1
ATOM 712 C CA . PHE A 1 100 ? -11.131 -11.143 24.667 1.00 74.81 100 PHE A CA 1
ATOM 713 C C . PHE A 1 100 ? -10.102 -10.745 25.733 1.00 74.81 100 PHE A C 1
ATOM 715 O O . PHE A 1 100 ? -9.273 -9.885 25.460 1.00 74.81 100 PHE A O 1
ATOM 722 N N . ASP A 1 101 ? -10.154 -11.370 26.905 1.00 82.19 101 ASP A N 1
ATOM 723 C CA . ASP A 1 101 ? -9.332 -11.155 28.102 1.00 82.19 101 ASP A CA 1
ATOM 724 C C . ASP A 1 101 ? -8.031 -11.976 28.129 1.00 82.19 101 ASP A C 1
ATOM 726 O O . ASP A 1 101 ? -7.377 -12.084 29.165 1.00 82.19 101 ASP A O 1
ATOM 730 N N . ASP A 1 102 ? -7.636 -12.559 26.999 1.00 88.88 102 ASP A N 1
ATOM 731 C CA . ASP A 1 102 ? -6.338 -13.211 26.875 1.00 88.88 102 ASP A CA 1
ATOM 732 C C . ASP A 1 102 ? -5.187 -12.206 27.027 1.00 88.88 102 ASP A C 1
ATOM 734 O O . ASP A 1 102 ? -5.262 -11.060 26.568 1.00 88.88 102 ASP A O 1
ATOM 738 N N . SER A 1 103 ? -4.099 -12.645 27.660 1.00 87.94 103 SER A N 1
ATOM 739 C CA . SER A 1 103 ? -2.958 -11.791 27.985 1.00 87.94 103 SER A CA 1
ATOM 740 C C . SER A 1 103 ? -2.263 -11.223 26.746 1.00 87.94 103 SER A C 1
ATOM 742 O O . SER A 1 103 ? -1.782 -10.088 26.790 1.00 87.94 103 SER A O 1
ATOM 744 N N . ASP A 1 104 ? -2.248 -11.946 25.624 1.00 83.44 104 ASP A N 1
ATOM 745 C CA . ASP A 1 104 ? -1.719 -11.428 24.364 1.00 83.44 104 ASP A CA 1
ATOM 746 C C . ASP A 1 104 ? -2.652 -10.385 23.750 1.00 83.44 104 ASP A C 1
ATOM 748 O O . ASP A 1 104 ? -2.188 -9.355 23.249 1.00 83.44 104 ASP A O 1
ATOM 752 N N . ALA A 1 105 ? -3.965 -10.600 23.839 1.00 76.94 105 ALA A N 1
ATOM 753 C CA . ALA A 1 105 ? -4.952 -9.629 23.385 1.00 76.94 105 ALA A CA 1
ATOM 754 C C . ALA A 1 105 ? -4.882 -8.332 24.218 1.00 76.94 105 ALA A C 1
ATOM 756 O O . ALA A 1 105 ? -4.914 -7.232 23.656 1.00 76.94 105 ALA A O 1
ATOM 757 N N . ASP A 1 106 ? -4.711 -8.446 25.538 1.00 81.31 106 ASP A N 1
ATOM 758 C CA . ASP A 1 106 ? -4.474 -7.317 26.445 1.00 81.31 106 ASP A CA 1
ATOM 759 C C . ASP A 1 106 ? -3.177 -6.580 26.116 1.00 81.31 106 ASP A C 1
ATOM 761 O O . ASP A 1 106 ? -3.178 -5.355 25.959 1.00 81.31 106 ASP A O 1
ATOM 765 N N . ARG A 1 107 ? -2.076 -7.318 25.941 1.00 91.56 107 ARG A N 1
ATOM 766 C CA . ARG A 1 107 ? -0.763 -6.758 25.603 1.00 91.56 107 ARG A CA 1
ATOM 767 C C . ARG A 1 107 ? -0.805 -5.964 24.298 1.00 91.56 107 ARG A C 1
ATOM 769 O O . ARG A 1 107 ? -0.258 -4.863 24.237 1.00 91.56 107 ARG A O 1
ATOM 776 N N . LEU A 1 108 ? -1.464 -6.489 23.263 1.00 87.38 108 LEU A N 1
ATOM 777 C CA . LEU A 1 108 ? -1.609 -5.808 21.973 1.00 87.38 108 LEU A CA 1
ATOM 778 C C . LEU A 1 108 ? -2.448 -4.529 22.088 1.00 87.38 108 LEU A C 1
ATOM 780 O O . LEU A 1 108 ? -2.042 -3.488 21.570 1.00 87.38 108 LEU A O 1
ATOM 784 N N . ARG A 1 109 ? -3.580 -4.570 22.806 1.00 85.19 109 ARG A N 1
ATOM 785 C CA . ARG A 1 109 ? -4.412 -3.376 23.046 1.00 85.19 109 ARG A CA 1
ATOM 786 C C . ARG A 1 109 ? -3.674 -2.314 23.854 1.00 85.19 109 ARG A C 1
ATOM 788 O O . ARG A 1 109 ? -3.811 -1.126 23.565 1.00 85.19 109 ARG A O 1
ATOM 795 N N . GLN A 1 110 ? -2.890 -2.722 24.851 1.00 83.56 110 GLN A N 1
ATOM 796 C CA . GLN A 1 110 ? -2.087 -1.800 25.647 1.00 83.56 110 GLN A CA 1
ATOM 797 C C . GLN A 1 110 ? -0.985 -1.155 24.801 1.00 83.56 110 GLN A C 1
ATOM 799 O O . GLN A 1 110 ? -0.820 0.061 24.861 1.00 83.56 110 GLN A O 1
ATOM 804 N N . GLY A 1 111 ? -0.291 -1.938 23.969 1.00 87.94 111 GLY A N 1
ATOM 805 C CA . GLY A 1 111 ? 0.713 -1.423 23.036 1.00 87.94 111 GLY A CA 1
ATOM 806 C C . GLY A 1 111 ? 0.124 -0.431 22.032 1.00 87.94 111 GLY A C 1
ATOM 807 O O . GLY A 1 111 ? 0.656 0.663 21.863 1.00 87.94 111 GLY A O 1
ATOM 808 N N . GLN A 1 112 ? -1.029 -0.760 21.439 1.00 83.50 112 GLN A N 1
ATOM 809 C CA . GLN A 1 112 ? -1.752 0.156 20.554 1.00 83.50 112 GLN A CA 1
ATOM 810 C C . GLN A 1 112 ? -2.124 1.457 21.274 1.00 83.50 112 GLN A C 1
ATOM 812 O O . GLN A 1 112 ? -1.936 2.540 20.726 1.00 83.50 112 GLN A O 1
ATOM 817 N N . ARG A 1 113 ? -2.639 1.371 22.504 1.00 81.19 113 ARG A N 1
ATOM 818 C CA . ARG A 1 113 ? -3.024 2.553 23.282 1.00 81.19 113 ARG A CA 1
ATOM 819 C C . ARG A 1 113 ? -1.824 3.439 23.597 1.00 81.19 113 ARG A C 1
ATOM 821 O O . ARG A 1 113 ? -1.912 4.636 23.383 1.00 81.19 113 ARG A O 1
ATOM 828 N N . GLN A 1 114 ? -0.696 2.850 23.991 1.00 84.69 114 GLN A N 1
ATOM 829 C CA . GLN A 1 114 ? 0.554 3.582 24.215 1.00 84.69 114 GLN A CA 1
ATOM 830 C C . GLN A 1 114 ? 1.043 4.292 22.946 1.00 84.69 114 GLN A C 1
ATOM 832 O O . GLN A 1 114 ? 1.493 5.433 23.012 1.00 84.69 114 GLN A O 1
ATOM 837 N N . GLU A 1 115 ? 0.951 3.636 21.787 1.00 84.06 115 GLU A N 1
ATOM 838 C CA . GLU A 1 115 ? 1.318 4.230 20.498 1.00 84.06 115 GLU A CA 1
ATOM 839 C C . GLU A 1 115 ? 0.409 5.412 20.135 1.00 84.06 115 GLU A C 1
ATOM 841 O O . GLU A 1 115 ? 0.891 6.440 19.653 1.00 84.06 115 GLU A O 1
ATOM 846 N N . LEU A 1 116 ? -0.896 5.279 20.381 1.00 77.19 116 LEU A N 1
ATOM 847 C CA . LEU A 1 116 ? -1.870 6.344 20.158 1.00 77.19 116 LEU A CA 1
ATOM 848 C C . LEU A 1 116 ? -1.665 7.512 21.133 1.00 77.19 116 LEU A C 1
ATOM 850 O O . LEU A 1 116 ? -1.564 8.648 20.671 1.00 77.19 116 LEU A O 1
ATOM 854 N N . ASP A 1 117 ? -1.478 7.233 22.424 1.00 83.94 117 ASP A N 1
ATOM 855 C CA . ASP A 1 117 ? -1.193 8.232 23.460 1.00 83.94 117 ASP A CA 1
ATOM 856 C C . ASP A 1 117 ? 0.084 9.018 23.121 1.00 83.94 117 ASP A C 1
ATOM 858 O O . ASP A 1 117 ? 0.132 10.242 23.240 1.00 83.94 117 ASP A O 1
ATOM 862 N N . ALA A 1 118 ? 1.128 8.328 22.648 1.00 80.62 118 ALA A N 1
ATOM 863 C CA . ALA A 1 118 ? 2.391 8.952 22.260 1.00 80.62 118 ALA A CA 1
ATOM 864 C C . ALA A 1 118 ? 2.258 9.860 21.026 1.00 80.62 118 ALA A C 1
ATOM 866 O O . ALA A 1 118 ? 2.987 10.847 20.908 1.00 80.62 118 ALA A O 1
ATOM 867 N N . ARG A 1 119 ? 1.356 9.531 20.092 1.00 79.19 119 ARG A N 1
ATOM 868 C CA . ARG A 1 119 ? 1.149 10.297 18.851 1.00 79.19 119 ARG A CA 1
ATOM 869 C C . ARG A 1 119 ? 0.152 11.439 18.996 1.00 79.19 119 ARG A C 1
ATOM 871 O O . ARG A 1 119 ? 0.334 12.469 18.352 1.00 79.19 119 ARG A O 1
ATOM 878 N N . TYR A 1 120 ? -0.900 11.242 19.783 1.00 73.94 120 TYR A N 1
ATOM 879 C CA . TYR A 1 120 ? -2.076 12.115 19.807 1.00 73.94 120 TYR A CA 1
ATOM 880 C C . TYR A 1 120 ? -2.384 12.689 21.196 1.00 73.94 120 TYR A C 1
ATOM 882 O O . TYR A 1 120 ? -3.281 13.520 21.323 1.00 73.94 120 TYR A O 1
ATOM 890 N N . GLY A 1 121 ? -1.604 12.318 22.215 1.00 77.56 121 GLY A N 1
ATOM 891 C CA . GLY A 1 121 ? -1.843 12.681 23.606 1.00 77.56 121 GLY A CA 1
ATOM 892 C C . GLY A 1 121 ? -2.847 11.751 24.285 1.00 77.56 121 GLY A C 1
ATOM 893 O O . GLY A 1 121 ? -3.616 11.050 23.637 1.00 77.56 121 GLY A O 1
ATOM 894 N N . SER A 1 122 ? -2.850 11.760 25.617 1.00 66.25 122 SER A N 1
ATOM 895 C CA . SER A 1 122 ? -3.772 10.965 26.428 1.00 66.25 122 SER A CA 1
ATOM 896 C C . SER A 1 122 ? -5.164 11.609 26.449 1.00 66.25 122 SER A C 1
ATOM 898 O O . SER A 1 122 ? -5.451 12.467 27.289 1.00 66.25 122 SER A O 1
ATOM 900 N N . GLY A 1 123 ? -6.018 11.239 25.501 1.00 68.50 123 GLY A N 1
ATOM 901 C CA . GLY A 1 123 ? -7.385 11.741 25.386 1.00 68.50 123 GLY A CA 1
ATOM 902 C C . GLY A 1 123 ? -8.324 10.705 24.785 1.00 68.50 123 GLY A C 1
ATOM 903 O O . GLY A 1 123 ? -7.942 9.557 24.550 1.00 68.50 123 GLY A O 1
ATOM 904 N N . ASP A 1 124 ? -9.571 11.105 24.543 1.00 65.19 124 ASP A N 1
ATOM 905 C CA . ASP A 1 124 ? -10.453 10.289 23.720 1.00 65.19 124 ASP A CA 1
ATOM 906 C C . ASP A 1 124 ? -9.875 10.274 22.303 1.00 65.19 124 ASP A C 1
ATOM 908 O O . ASP A 1 124 ? -9.789 11.313 21.645 1.00 65.19 124 ASP A O 1
ATOM 912 N N . HIS A 1 125 ? -9.409 9.109 21.856 1.00 59.94 125 HIS A N 1
ATOM 913 C CA . HIS A 1 125 ? -8.804 8.933 20.536 1.00 59.94 125 HIS A CA 1
ATOM 914 C C . HIS A 1 125 ? -9.886 8.857 19.457 1.00 59.94 125 HIS A C 1
ATOM 916 O O . HIS A 1 125 ? -9.782 8.060 18.520 1.00 59.94 125 HIS A O 1
ATOM 922 N N . GLU A 1 126 ? -10.944 9.661 19.595 1.00 56.72 126 GLU A N 1
ATOM 923 C CA . GLU A 1 126 ? -11.902 9.824 18.523 1.00 56.72 126 GLU A CA 1
ATOM 924 C C . GLU A 1 126 ? -11.132 10.332 17.301 1.00 56.72 126 GLU A C 1
ATOM 926 O O . GLU A 1 126 ? -10.412 11.336 17.387 1.00 56.72 126 GLU A O 1
ATOM 931 N N . PRO A 1 127 ? -11.226 9.642 16.154 1.00 55.56 127 PRO A N 1
ATOM 932 C CA . PRO A 1 127 ? -10.648 10.160 14.934 1.00 55.56 127 PRO A CA 1
ATOM 933 C C . PRO A 1 127 ? -11.288 11.527 14.687 1.00 55.56 127 PRO A C 1
ATOM 935 O O . PRO A 1 127 ? -12.502 11.628 14.501 1.00 55.56 127 PRO A O 1
ATOM 938 N N . GLY A 1 128 ? -10.473 12.587 14.728 1.00 56.38 128 GLY A N 1
ATOM 939 C CA . GLY A 1 128 ? -10.914 13.937 14.391 1.00 56.38 128 GLY A CA 1
ATOM 940 C C . GLY A 1 128 ? -11.605 13.971 13.023 1.00 56.38 128 GLY A C 1
ATOM 941 O O . GLY A 1 128 ? -11.520 13.018 12.247 1.00 56.38 128 GLY A O 1
ATOM 942 N N . ALA A 1 129 ? -12.301 15.071 12.719 1.00 52.59 129 ALA A N 1
ATOM 943 C CA . ALA A 1 129 ? -13.136 15.192 11.522 1.00 52.59 129 ALA A CA 1
ATOM 944 C C . ALA A 1 129 ? -12.457 14.612 10.263 1.00 52.59 129 ALA A C 1
ATOM 946 O O . ALA A 1 129 ? -11.431 15.119 9.803 1.00 52.59 129 ALA A O 1
ATOM 947 N N . ALA A 1 130 ? -13.032 13.534 9.718 1.00 51.53 130 ALA A N 1
ATOM 948 C CA . ALA A 1 130 ? -12.470 12.852 8.562 1.00 51.53 130 ALA A CA 1
ATOM 949 C C . ALA A 1 130 ? -12.366 13.823 7.370 1.00 51.53 130 ALA A C 1
ATOM 951 O O . ALA A 1 130 ? -13.339 14.530 7.079 1.00 51.53 130 ALA A O 1
ATOM 952 N N . PRO A 1 131 ? -11.243 13.853 6.629 1.00 44.62 131 PRO A N 1
ATOM 953 C CA . PRO A 1 131 ? -11.173 14.599 5.379 1.00 44.62 131 PRO A CA 1
ATOM 954 C C . PRO A 1 131 ? -12.223 14.042 4.403 1.00 44.62 131 PRO A C 1
ATOM 956 O O . PRO A 1 131 ? -12.106 12.922 3.905 1.00 44.62 131 PRO A O 1
ATOM 959 N N . SER A 1 132 ? -13.301 14.796 4.163 1.00 51.69 132 SER A N 1
ATOM 960 C CA . SER A 1 132 ? -14.449 14.291 3.408 1.00 51.69 132 SER A CA 1
ATOM 961 C C . SER A 1 132 ? -14.306 14.557 1.906 1.00 51.69 132 SER A C 1
ATOM 963 O O . SER A 1 132 ? -14.468 15.690 1.455 1.00 51.69 132 SER A O 1
ATOM 965 N N . VAL A 1 133 ? -14.111 13.499 1.116 1.00 53.53 133 VAL A N 1
ATOM 966 C CA . VAL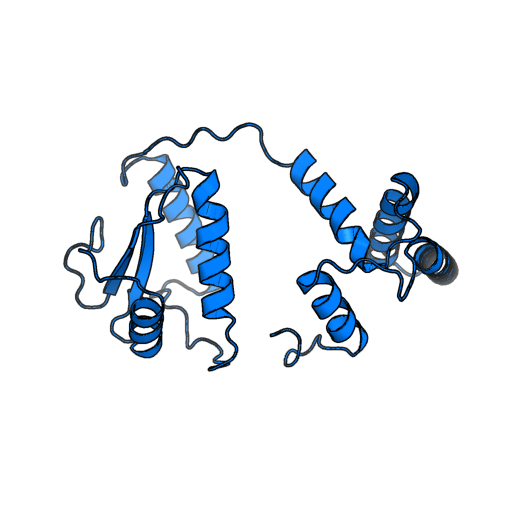 A 1 133 ? -14.431 13.469 -0.324 1.00 53.53 133 VAL A CA 1
ATOM 967 C C . VAL A 1 133 ? -15.665 12.589 -0.542 1.00 53.53 133 VAL A C 1
ATOM 969 O O . VAL A 1 133 ? -15.578 11.401 -0.866 1.00 53.53 133 VAL A O 1
ATOM 972 N N . ARG A 1 134 ? -16.846 13.172 -0.299 1.00 59.88 134 ARG A N 1
ATOM 973 C CA . ARG A 1 134 ? -18.142 12.499 -0.496 1.00 59.88 134 ARG A CA 1
ATOM 974 C C . ARG A 1 134 ? -18.366 12.148 -1.974 1.00 59.88 134 ARG A C 1
ATOM 976 O O . ARG A 1 134 ? -17.911 12.860 -2.861 1.00 59.88 134 ARG A O 1
ATOM 983 N N . GLY A 1 135 ? -19.080 11.049 -2.232 1.00 64.50 135 GLY A N 1
ATOM 984 C CA . GLY A 1 135 ? -19.515 10.656 -3.583 1.00 64.50 135 GLY A CA 1
ATOM 985 C C . GLY A 1 135 ? -18.454 9.995 -4.476 1.00 64.50 135 GLY A C 1
ATOM 986 O O . GLY A 1 135 ? -18.726 9.749 -5.642 1.00 64.50 135 GLY A O 1
ATOM 987 N N . SER A 1 136 ? -17.268 9.675 -3.951 1.00 67.62 136 SER A N 1
ATOM 988 C CA . SER A 1 136 ? -16.140 9.132 -4.730 1.00 67.62 136 SER A CA 1
ATOM 989 C C . SER A 1 136 ? -16.153 7.609 -4.944 1.00 67.62 136 SER A C 1
ATOM 991 O O . SER A 1 136 ? -15.271 7.085 -5.616 1.00 67.62 136 SER A O 1
ATOM 993 N N . GLY A 1 137 ? -17.090 6.876 -4.330 1.00 77.25 137 GLY A N 1
ATOM 994 C CA . GLY A 1 137 ? -17.167 5.406 -4.406 1.00 77.25 137 GLY A CA 1
ATOM 995 C C . GLY A 1 137 ? -16.069 4.644 -3.644 1.00 77.25 137 GLY A C 1
ATOM 996 O O . GLY A 1 137 ? -16.133 3.422 -3.540 1.00 77.25 137 GLY A O 1
ATOM 997 N N . VAL A 1 138 ? -15.090 5.342 -3.055 1.00 73.06 138 VAL A N 1
ATOM 998 C CA . VAL A 1 138 ? -13.934 4.736 -2.366 1.00 73.06 138 VAL A CA 1
ATOM 999 C C . VAL A 1 138 ? -14.358 3.850 -1.198 1.00 73.06 138 VAL A C 1
ATOM 1001 O O . VAL A 1 138 ? -13.866 2.735 -1.073 1.00 73.06 138 VAL A O 1
ATOM 1004 N N . ALA A 1 139 ? -15.291 4.315 -0.365 1.00 74.69 139 ALA A N 1
ATOM 1005 C CA . ALA A 1 139 ? -15.766 3.541 0.780 1.00 74.69 139 ALA A CA 1
ATOM 1006 C C . ALA A 1 139 ? -16.389 2.203 0.340 1.00 74.69 139 ALA A C 1
ATOM 1008 O O . ALA A 1 139 ? -16.077 1.166 0.921 1.00 74.69 139 ALA A O 1
ATOM 1009 N N . SER A 1 140 ? -17.196 2.207 -0.730 1.00 80.44 140 SER A N 1
ATOM 1010 C CA . SER A 1 140 ? -17.765 0.984 -1.314 1.00 80.44 140 SER A CA 1
ATOM 1011 C C . SER A 1 140 ? -16.671 0.071 -1.880 1.00 80.44 140 SER A C 1
ATOM 1013 O O . SER A 1 140 ? -16.709 -1.137 -1.667 1.00 80.44 140 SER A O 1
ATOM 1015 N N . ALA A 1 141 ? -15.658 0.630 -2.555 1.00 78.06 141 ALA A N 1
ATOM 1016 C CA . ALA A 1 141 ? -14.542 -0.148 -3.097 1.00 78.06 141 ALA A CA 1
ATOM 1017 C C . ALA A 1 141 ? -13.715 -0.834 -1.996 1.00 78.06 141 ALA A C 1
ATOM 1019 O O . ALA A 1 141 ? -13.388 -2.014 -2.124 1.00 78.06 141 ALA A O 1
ATOM 1020 N N . VAL A 1 142 ? -13.423 -0.123 -0.902 1.00 80.31 142 VAL A N 1
ATOM 1021 C CA . VAL A 1 142 ? -12.729 -0.681 0.269 1.00 80.31 142 VAL A CA 1
ATOM 1022 C C . VAL A 1 142 ? -13.561 -1.790 0.907 1.00 80.31 142 VAL A C 1
ATOM 1024 O O . VAL A 1 142 ? -13.041 -2.881 1.126 1.00 80.31 142 VAL A O 1
ATOM 1027 N N . LEU A 1 143 ? -14.853 -1.548 1.149 1.00 85.31 143 LEU A N 1
ATOM 1028 C CA . LEU A 1 143 ? -15.745 -2.535 1.759 1.00 85.31 143 LEU A CA 1
ATOM 1029 C C . LEU A 1 143 ? -15.827 -3.811 0.907 1.00 85.31 143 LEU A C 1
ATOM 1031 O O . LEU A 1 143 ? -15.622 -4.906 1.421 1.00 85.31 143 LEU A O 1
ATOM 1035 N N . ARG A 1 144 ? -16.001 -3.671 -0.413 1.00 86.38 144 ARG A N 1
ATOM 1036 C CA . ARG A 1 144 ? -15.994 -4.797 -1.357 1.00 86.38 144 ARG A CA 1
ATOM 1037 C C . ARG A 1 144 ? -14.676 -5.567 -1.314 1.00 86.38 144 ARG A C 1
ATOM 1039 O O . ARG A 1 144 ? -14.692 -6.793 -1.314 1.00 86.38 144 ARG A O 1
ATOM 1046 N N . LYS A 1 145 ? -13.537 -4.870 -1.246 1.00 84.81 145 LYS A N 1
ATOM 1047 C CA . LYS A 1 145 ? -12.224 -5.526 -1.214 1.00 84.81 145 LYS A CA 1
ATOM 1048 C C . LYS A 1 145 ? -11.989 -6.293 0.086 1.00 84.81 145 LYS A C 1
ATOM 1050 O O . LYS A 1 145 ? -11.436 -7.389 0.044 1.00 84.81 145 LYS A O 1
ATOM 1055 N N . LEU A 1 146 ? -12.445 -5.752 1.216 1.00 87.00 146 LEU A N 1
ATOM 1056 C CA . LEU A 1 146 ? -12.432 -6.452 2.502 1.00 87.00 146 LEU A CA 1
ATOM 1057 C C . LEU A 1 146 ? -13.300 -7.713 2.450 1.00 87.00 146 LEU A C 1
ATOM 1059 O O . LEU A 1 146 ? -12.850 -8.774 2.872 1.00 87.00 146 LEU A O 1
ATOM 1063 N N . GLU A 1 147 ? -14.504 -7.632 1.879 1.00 89.44 147 GLU A N 1
ATOM 1064 C CA . GLU A 1 147 ? -15.377 -8.797 1.698 1.00 89.44 147 GLU A CA 1
ATOM 1065 C C . GLU A 1 147 ? -14.749 -9.860 0.785 1.00 89.44 147 GLU A C 1
ATOM 1067 O O . GLU A 1 147 ? -14.792 -11.047 1.103 1.00 89.44 147 GLU A O 1
ATOM 1072 N N . GLU A 1 148 ? -14.161 -9.457 -0.345 1.00 87.31 148 GLU A N 1
ATOM 1073 C CA . GLU A 1 148 ? -13.454 -10.355 -1.268 1.00 87.31 148 GLU A CA 1
ATOM 1074 C C . GLU A 1 148 ? -12.278 -11.061 -0.592 1.00 87.31 148 GLU A C 1
ATOM 1076 O O . GLU A 1 148 ? -12.085 -12.255 -0.803 1.00 87.31 148 GLU A O 1
ATOM 1081 N N . HIS A 1 149 ? -11.509 -10.340 0.225 1.00 84.25 149 HIS A N 1
ATOM 1082 C CA . HIS A 1 149 ? -10.333 -10.882 0.899 1.00 84.25 149 HIS A CA 1
ATOM 1083 C C . HIS A 1 149 ? -10.689 -11.757 2.108 1.00 84.25 149 HIS A C 1
ATOM 1085 O O . HIS A 1 149 ? -10.008 -12.739 2.384 1.00 84.25 149 HIS A O 1
ATOM 1091 N N . ALA A 1 150 ? -11.780 -11.449 2.811 1.00 84.19 150 ALA A N 1
ATOM 1092 C CA . ALA A 1 150 ? -12.215 -12.208 3.981 1.00 84.19 150 ALA A CA 1
ATOM 1093 C C . ALA A 1 150 ? -12.788 -13.593 3.618 1.00 84.19 150 ALA A C 1
ATOM 1095 O O . ALA A 1 150 ? -12.624 -14.549 4.376 1.00 84.19 150 ALA A O 1
ATOM 1096 N N . ARG A 1 151 ? -13.432 -13.728 2.448 1.00 83.62 151 ARG A N 1
ATOM 1097 C CA . ARG A 1 151 ? -14.021 -14.998 1.973 1.00 83.62 151 ARG A CA 1
ATOM 1098 C C . ARG A 1 151 ? -13.029 -16.170 1.912 1.00 83.62 151 ARG A C 1
ATOM 1100 O O . ARG A 1 151 ? -13.328 -17.192 2.529 1.00 83.62 151 ARG A O 1
ATOM 1107 N N . PRO A 1 152 ? -11.874 -16.079 1.223 1.00 80.31 152 PRO A N 1
ATOM 1108 C CA . PRO A 1 152 ? -10.912 -17.182 1.163 1.00 80.31 152 PRO A CA 1
ATOM 1109 C C . PRO A 1 152 ? -10.280 -17.508 2.523 1.00 80.31 152 PRO A C 1
ATOM 1111 O O . PRO A 1 152 ? -9.799 -18.620 2.710 1.00 80.31 152 PRO A O 1
ATOM 1114 N N . LEU A 1 153 ? -10.330 -16.586 3.492 1.00 82.81 153 LEU A N 1
ATOM 1115 C CA . LEU A 1 153 ? -9.877 -16.816 4.870 1.00 82.81 153 LEU A CA 1
ATOM 1116 C C . LEU A 1 153 ? -10.917 -17.563 5.731 1.00 82.81 153 LEU A C 1
ATOM 1118 O O . LEU A 1 153 ? -10.700 -17.767 6.922 1.00 82.81 153 LEU A O 1
ATOM 1122 N N . GLY A 1 154 ? -12.061 -17.957 5.158 1.00 82.75 154 GLY A N 1
ATOM 1123 C CA . GLY A 1 154 ? -13.122 -18.676 5.868 1.00 82.75 154 GLY A CA 1
ATOM 1124 C C . GLY A 1 154 ? -14.014 -17.786 6.739 1.00 82.75 154 GLY A C 1
ATOM 1125 O O . GLY A 1 154 ? -14.827 -18.301 7.513 1.00 82.75 154 GLY A O 1
ATOM 1126 N N . ALA A 1 155 ? -13.903 -16.458 6.619 1.00 84.75 155 ALA A N 1
ATOM 1127 C CA . ALA A 1 155 ? -14.749 -15.536 7.363 1.00 84.75 155 ALA A CA 1
ATOM 1128 C C . ALA A 1 155 ? -16.215 -15.672 6.925 1.00 84.75 155 ALA A C 1
ATOM 1130 O O . ALA A 1 155 ? -16.547 -15.581 5.744 1.00 84.75 155 ALA A O 1
ATOM 1131 N N . ARG A 1 156 ? -17.113 -15.862 7.897 1.00 87.75 156 ARG A N 1
ATOM 1132 C CA . ARG A 1 156 ? -18.557 -16.041 7.652 1.00 87.75 156 ARG A CA 1
ATOM 1133 C C . ARG A 1 156 ? -19.354 -14.744 7.729 1.00 87.75 156 ARG A C 1
ATOM 1135 O O . ARG A 1 156 ? -20.471 -14.674 7.229 1.00 87.75 156 ARG A O 1
ATOM 1142 N N . ARG A 1 157 ? -18.796 -13.724 8.376 1.00 90.56 157 ARG A N 1
ATOM 1143 C CA . ARG A 1 157 ? -19.456 -12.445 8.626 1.00 90.56 157 ARG A CA 1
ATOM 1144 C C . ARG A 1 157 ? -18.416 -11.341 8.710 1.00 90.56 157 ARG A C 1
ATOM 1146 O O . ARG A 1 157 ? -17.405 -11.516 9.384 1.00 90.56 157 ARG A O 1
ATOM 1153 N N . LEU A 1 158 ? -18.694 -10.212 8.068 1.00 91.25 158 LEU A N 1
ATOM 1154 C CA . LEU A 1 158 ? -17.966 -8.969 8.301 1.00 9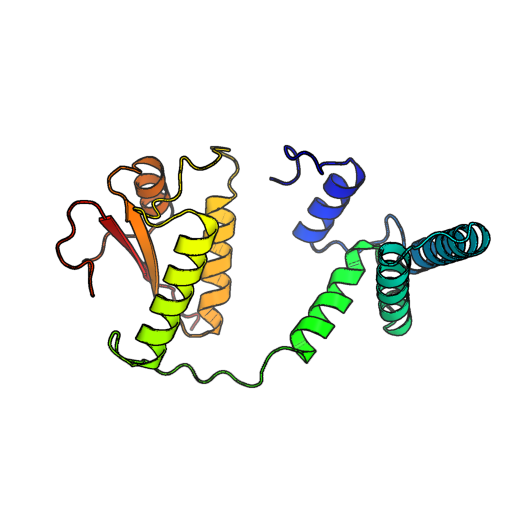1.25 158 LEU A CA 1
ATOM 1155 C C . LEU A 1 158 ? -18.745 -8.131 9.322 1.00 91.25 158 LEU A C 1
ATOM 1157 O O . LEU A 1 158 ? -19.971 -8.032 9.235 1.00 91.25 158 LEU A O 1
ATOM 1161 N N . VAL A 1 159 ? -18.039 -7.555 10.292 1.00 91.62 159 VAL A N 1
ATOM 1162 C CA . VAL A 1 159 ? -18.602 -6.709 11.351 1.00 91.62 159 VAL A CA 1
ATOM 1163 C C . VAL A 1 159 ? -17.901 -5.360 11.324 1.00 91.62 159 VAL A C 1
ATOM 1165 O O . VAL A 1 159 ? -16.685 -5.300 11.161 1.00 91.62 159 VAL A O 1
ATOM 1168 N N . LEU A 1 160 ? -18.672 -4.288 11.474 1.00 89.06 160 LEU A N 1
ATOM 1169 C CA . LEU A 1 160 ? -18.180 -2.917 11.462 1.00 89.06 160 LEU A CA 1
ATOM 1170 C C . LEU A 1 160 ? -18.889 -2.065 12.516 1.00 89.06 160 LEU A C 1
ATOM 1172 O O . LEU A 1 160 ? -20.023 -2.352 12.902 1.00 89.06 160 LEU A O 1
ATOM 1176 N N . GLU A 1 161 ? -18.208 -1.026 12.984 1.00 87.50 161 GLU A N 1
ATOM 1177 C CA . GLU A 1 161 ? -18.659 -0.142 14.059 1.00 87.50 161 GLU A CA 1
ATOM 1178 C C . GLU A 1 161 ? -18.514 1.318 13.645 1.00 87.50 161 GLU A C 1
ATOM 1180 O O . GLU A 1 161 ? -17.595 1.685 12.912 1.00 87.50 161 GLU A O 1
ATOM 1185 N N . THR A 1 162 ? -19.429 2.160 14.115 1.00 86.62 162 THR A N 1
ATOM 1186 C CA . THR A 1 162 ? -19.343 3.612 13.957 1.00 86.62 162 THR A CA 1
ATOM 1187 C C . THR A 1 162 ? -20.050 4.317 15.109 1.00 86.62 162 THR A C 1
ATOM 1189 O O . THR A 1 162 ? -20.914 3.733 15.767 1.00 86.62 162 THR A O 1
ATOM 1192 N N . GLY A 1 163 ? -19.681 5.570 15.368 1.00 84.12 163 GLY A N 1
ATOM 1193 C CA . GLY A 1 163 ? -20.334 6.378 16.393 1.00 84.12 163 GLY A CA 1
ATOM 1194 C C . GLY A 1 163 ? -21.746 6.798 15.973 1.00 84.12 163 GLY A C 1
ATOM 1195 O O . GLY A 1 163 ? -21.999 7.064 14.796 1.00 84.12 163 GLY A O 1
ATOM 1196 N N . THR A 1 164 ? -22.668 6.937 16.925 1.00 83.25 164 THR A N 1
ATOM 1197 C CA . THR A 1 164 ? -24.031 7.447 16.665 1.00 83.25 164 THR A CA 1
ATOM 1198 C C . THR A 1 164 ? -24.027 8.872 16.102 1.00 83.25 164 THR A C 1
ATOM 1200 O O . THR A 1 164 ? -24.929 9.244 15.351 1.00 83.25 164 THR A O 1
ATOM 1203 N N . ALA A 1 165 ? -22.965 9.640 16.365 1.00 80.25 165 ALA A N 1
ATOM 1204 C CA . ALA A 1 165 ? -22.716 10.959 15.786 1.00 80.25 165 ALA A CA 1
ATOM 1205 C C . ALA A 1 165 ? -22.325 10.942 14.287 1.00 80.25 165 ALA A C 1
ATOM 1207 O O . ALA A 1 165 ? -22.123 12.006 13.701 1.00 80.25 165 ALA A O 1
ATOM 1208 N N . GLN A 1 166 ? -22.232 9.771 13.637 1.00 78.25 166 GLN A N 1
ATOM 1209 C CA . GLN A 1 166 ? -21.813 9.616 12.234 1.00 78.25 166 GLN A CA 1
ATOM 1210 C C . GLN A 1 166 ? -22.951 9.092 11.323 1.00 78.25 166 GLN A C 1
ATOM 1212 O O . GLN A 1 166 ? -22.870 7.990 10.768 1.00 78.25 166 GLN A O 1
ATOM 1217 N N . PRO A 1 167 ? -24.025 9.874 11.085 1.00 82.81 167 PRO A N 1
ATOM 1218 C CA . PRO A 1 167 ? -25.207 9.413 10.347 1.00 82.81 167 PRO A CA 1
ATOM 1219 C C . PRO A 1 167 ? -24.933 9.083 8.870 1.00 82.81 167 PRO A C 1
ATOM 1221 O O . PRO A 1 167 ? -25.642 8.269 8.276 1.00 82.81 167 PRO A O 1
ATOM 1224 N N . ASP A 1 168 ? -23.905 9.690 8.268 1.00 80.81 168 ASP A N 1
ATOM 1225 C CA . ASP A 1 168 ? -23.467 9.377 6.901 1.00 80.81 168 ASP A CA 1
ATOM 1226 C C . ASP A 1 168 ? -22.894 7.953 6.802 1.00 80.81 168 ASP A C 1
ATOM 1228 O O . ASP A 1 168 ? -23.225 7.231 5.860 1.00 80.81 168 ASP A O 1
ATOM 1232 N N . ALA A 1 169 ? -22.091 7.532 7.786 1.00 82.25 169 ALA A N 1
ATOM 1233 C CA . ALA A 1 169 ? -21.520 6.187 7.849 1.00 82.25 169 ALA A CA 1
ATOM 1234 C C . ALA A 1 169 ? -22.613 5.137 8.087 1.00 82.25 169 ALA A C 1
ATOM 1236 O O . ALA A 1 169 ? -22.677 4.137 7.378 1.00 82.25 169 ALA A O 1
ATOM 1237 N N . ILE A 1 170 ? -23.546 5.415 9.004 1.00 87.88 170 ILE A N 1
ATOM 1238 C CA . ILE A 1 170 ? -24.708 4.555 9.276 1.00 87.88 170 ILE A CA 1
ATOM 1239 C C . ILE A 1 170 ? -25.516 4.292 7.998 1.00 87.88 170 ILE A C 1
ATOM 1241 O O . ILE A 1 170 ? -25.742 3.138 7.630 1.00 87.88 170 ILE A O 1
ATOM 1245 N N . ARG A 1 171 ? -25.908 5.357 7.282 1.00 89.19 171 ARG A N 1
ATOM 1246 C CA . ARG A 1 171 ? -26.646 5.230 6.014 1.00 89.19 171 ARG A CA 1
ATOM 1247 C C . ARG A 1 171 ? -25.842 4.498 4.948 1.00 89.19 171 ARG A C 1
ATOM 1249 O O . ARG A 1 171 ? -26.414 3.746 4.162 1.00 89.19 171 ARG A O 1
ATOM 1256 N N . PHE A 1 172 ? -24.535 4.743 4.896 1.00 89.69 172 PHE A N 1
ATOM 1257 C CA . PHE A 1 172 ? -23.635 4.059 3.978 1.00 89.69 172 PHE A CA 1
ATOM 1258 C C . PHE A 1 172 ? -23.655 2.545 4.217 1.00 89.69 172 PHE A C 1
ATOM 1260 O O . PHE A 1 172 ? -23.979 1.806 3.293 1.00 89.69 172 PHE A O 1
ATOM 1267 N N . TYR A 1 173 ? -23.417 2.082 5.444 1.00 91.12 173 TYR A N 1
ATOM 1268 C CA . TYR A 1 173 ? -23.389 0.649 5.752 1.00 91.12 173 TYR A CA 1
ATOM 1269 C C . TYR A 1 173 ? -24.731 -0.040 5.492 1.00 91.12 173 TYR A C 1
ATOM 1271 O O . TYR A 1 173 ? -24.764 -1.110 4.886 1.00 91.12 173 TYR A O 1
ATOM 1279 N N . GLN A 1 174 ? -25.843 0.599 5.868 1.00 92.06 174 GLN A N 1
ATOM 1280 C CA . GLN A 1 174 ? -27.185 0.086 5.574 1.00 92.06 174 GLN A CA 1
ATOM 1281 C C . GLN A 1 174 ? -27.420 -0.071 4.067 1.00 92.06 174 GLN A C 1
ATOM 1283 O O . GLN A 1 174 ? -27.943 -1.093 3.626 1.00 92.06 174 GLN A O 1
ATOM 1288 N N . ARG A 1 175 ? -26.991 0.911 3.261 1.00 92.25 175 ARG A N 1
ATOM 1289 C CA . ARG A 1 175 ? -27.091 0.847 1.795 1.00 92.25 175 ARG A CA 1
ATOM 1290 C C . ARG A 1 175 ? -26.234 -0.271 1.199 1.00 92.25 175 ARG A C 1
ATOM 1292 O O . ARG A 1 175 ? -26.663 -0.902 0.241 1.00 92.25 175 ARG A O 1
ATOM 1299 N N . GLU A 1 176 ? -25.060 -0.531 1.765 1.00 91.56 176 GLU A N 1
ATOM 1300 C CA . GLU A 1 176 ? -24.183 -1.636 1.350 1.00 91.56 176 GLU A CA 1
ATOM 1301 C C . GLU A 1 176 ? -24.661 -3.013 1.871 1.00 91.56 176 GLU A C 1
ATOM 1303 O O . GLU A 1 176 ? -24.013 -4.032 1.640 1.00 91.56 176 GLU A O 1
ATOM 1308 N N . GLY A 1 177 ? -25.816 -3.073 2.549 1.00 90.62 177 GLY A N 1
ATOM 1309 C CA . GLY A 1 177 ? -26.460 -4.320 2.968 1.00 90.62 177 GLY A CA 1
ATOM 1310 C C . GLY A 1 177 ? -26.031 -4.836 4.341 1.00 90.62 177 GLY A C 1
ATOM 1311 O O . GLY A 1 177 ? -26.233 -6.014 4.636 1.00 90.62 177 GLY A O 1
ATOM 1312 N N . TYR A 1 178 ? -25.442 -3.983 5.180 1.00 93.94 178 TYR A N 1
ATOM 1313 C CA . TYR A 1 178 ? -25.113 -4.317 6.562 1.00 93.94 178 TYR A CA 1
ATOM 1314 C C . TYR A 1 178 ? -26.303 -4.029 7.478 1.00 93.94 178 TYR A C 1
ATOM 1316 O O . TYR A 1 178 ? -26.883 -2.942 7.453 1.00 93.94 178 TYR A O 1
ATOM 1324 N N . ALA A 1 179 ? -26.651 -5.002 8.318 1.00 93.38 179 ALA A N 1
ATOM 1325 C CA . ALA A 1 179 ? -27.759 -4.897 9.260 1.00 93.38 179 ALA A CA 1
ATOM 1326 C C . ALA A 1 179 ? -27.244 -4.601 10.678 1.00 93.38 179 ALA A C 1
ATOM 1328 O O . ALA A 1 179 ? -26.186 -5.117 11.042 1.00 93.38 179 ALA A O 1
ATOM 1329 N N . PRO A 1 180 ? -27.964 -3.810 11.497 1.00 92.38 180 PRO A N 1
ATOM 1330 C CA . PRO A 1 180 ? -27.601 -3.604 12.896 1.00 92.38 180 PRO A CA 1
ATOM 1331 C C . PRO A 1 180 ? -27.500 -4.932 13.652 1.00 92.38 180 PRO A C 1
ATOM 1333 O O . PRO A 1 180 ? -28.366 -5.797 13.509 1.00 92.38 180 PRO A O 1
ATOM 1336 N N . ILE A 1 181 ? -26.466 -5.083 14.478 1.00 92.62 181 ILE A N 1
ATOM 1337 C CA . ILE A 1 181 ? -26.293 -6.236 15.370 1.00 92.62 181 ILE A CA 1
ATOM 1338 C C . ILE A 1 181 ? -25.978 -5.766 16.795 1.00 92.62 181 ILE A C 1
ATOM 1340 O O . ILE A 1 181 ? -25.466 -4.657 16.965 1.00 92.62 181 ILE A O 1
ATOM 1344 N N . PRO A 1 182 ? -26.250 -6.588 17.826 1.00 89.38 182 PRO A N 1
ATOM 1345 C CA . PRO A 1 182 ? -25.937 -6.222 19.201 1.00 89.38 182 PRO A CA 1
ATOM 1346 C C . PRO A 1 182 ? -24.460 -5.864 19.416 1.00 89.38 182 PRO A C 1
ATOM 1348 O O . PRO A 1 182 ? -23.544 -6.481 18.851 1.00 89.38 182 PRO A O 1
ATOM 1351 N N . LEU A 1 183 ? -24.237 -4.886 20.296 1.00 83.88 183 LEU A N 1
ATOM 1352 C CA . LEU A 1 183 ? -22.922 -4.653 20.874 1.00 83.88 183 LEU A CA 1
ATOM 1353 C C . LEU A 1 183 ? -22.522 -5.844 21.766 1.00 83.88 183 LEU A C 1
ATOM 1355 O O . LEU A 1 183 ? -23.363 -6.514 22.355 1.00 83.88 183 LEU A O 1
ATOM 1359 N N . PHE A 1 184 ? -21.228 -6.129 21.835 1.00 77.06 184 PHE A N 1
ATOM 1360 C CA . PHE A 1 184 ? -20.611 -7.257 22.534 1.00 77.06 184 PHE A CA 1
ATOM 1361 C C . PHE A 1 184 ? -19.243 -6.807 23.045 1.00 77.06 184 PHE A C 1
ATOM 1363 O O . PHE A 1 184 ? -18.670 -5.849 22.510 1.00 77.06 184 PHE A O 1
ATOM 1370 N N . GLY A 1 185 ? -18.712 -7.518 24.040 1.00 77.06 185 GLY A N 1
ATOM 1371 C CA . GLY A 1 185 ? -17.464 -7.148 24.707 1.00 77.06 185 GLY A CA 1
ATOM 1372 C C . GLY A 1 185 ? -17.623 -5.867 25.529 1.00 77.06 185 GLY A C 1
ATOM 1373 O O . GLY A 1 185 ? -18.715 -5.569 26.009 1.00 77.06 185 GLY A O 1
ATOM 1374 N N . SER A 1 186 ? -16.550 -5.086 25.654 1.00 63.06 186 SER A N 1
ATOM 1375 C CA . SER A 1 186 ? -16.503 -3.857 26.468 1.00 63.06 186 SER A CA 1
ATOM 1376 C C . SER A 1 186 ? -17.450 -2.737 26.016 1.00 63.06 186 SER A C 1
ATOM 1378 O O . SER A 1 186 ? -17.632 -1.771 26.748 1.00 63.06 186 SER A O 1
ATOM 1380 N N . TYR A 1 187 ? -18.056 -2.861 24.832 1.00 68.75 187 TYR A N 1
ATOM 1381 C CA . TYR A 1 187 ? -19.022 -1.899 24.293 1.00 68.75 187 TYR A CA 1
ATOM 1382 C C . TYR A 1 187 ? -20.480 -2.336 24.477 1.00 68.75 187 TYR A C 1
ATOM 1384 O O . TYR A 1 187 ? -21.385 -1.640 24.020 1.00 68.75 187 TYR A O 1
ATOM 1392 N N . ALA A 1 188 ? -20.741 -3.485 25.110 1.00 76.00 188 ALA A N 1
ATOM 1393 C CA . ALA A 1 188 ? -22.104 -3.910 25.411 1.00 76.00 188 ALA A CA 1
ATOM 1394 C C . ALA A 1 188 ? -22.822 -2.837 26.256 1.00 76.00 188 ALA A C 1
ATOM 1396 O O . ALA A 1 188 ? -22.384 -2.516 27.356 1.00 76.00 188 ALA A O 1
ATOM 1397 N N . GLY A 1 189 ? -23.913 -2.275 25.722 1.00 75.81 189 GLY A N 1
ATOM 1398 C CA . GLY A 1 189 ? -24.680 -1.206 26.377 1.00 75.81 189 GLY A CA 1
ATOM 1399 C C . GLY A 1 189 ? -24.161 0.220 26.152 1.00 75.81 189 GLY A C 1
ATOM 1400 O O . GLY A 1 189 ? -24.612 1.127 26.838 1.00 75.81 189 GLY A O 1
ATOM 1401 N N . SER A 1 190 ? -23.224 0.440 25.225 1.00 80.81 190 SER A N 1
ATOM 1402 C CA . SER A 1 190 ? -22.822 1.797 24.835 1.00 80.81 190 SER A CA 1
ATOM 1403 C C . SER A 1 190 ? -23.927 2.510 24.043 1.00 80.81 190 SER A C 1
ATOM 1405 O O . SER A 1 190 ? -24.419 1.969 23.055 1.00 80.81 190 SER A O 1
ATOM 1407 N N . ASP A 1 191 ? -24.248 3.749 24.427 1.00 84.94 191 ASP A N 1
ATOM 1408 C CA . ASP A 1 191 ? -25.231 4.602 23.731 1.00 84.94 191 ASP A CA 1
ATOM 1409 C C . ASP A 1 191 ? -24.616 5.449 22.600 1.00 84.94 191 ASP A C 1
ATOM 1411 O O . ASP A 1 191 ? -25.322 6.091 21.818 1.00 84.94 191 ASP A O 1
ATOM 1415 N N . VAL A 1 192 ? -23.283 5.473 22.503 1.00 80.00 192 VAL A N 1
ATOM 1416 C CA . VAL A 1 192 ? -22.544 6.299 21.532 1.00 80.00 192 VAL A CA 1
ATOM 1417 C C . VAL A 1 192 ? -22.036 5.506 20.332 1.00 80.00 192 VAL A C 1
ATOM 1419 O O . VAL A 1 192 ? -21.515 6.094 19.388 1.00 80.00 192 VAL A O 1
ATOM 1422 N N . LEU A 1 193 ? -22.213 4.184 20.330 1.00 83.12 193 LEU A N 1
ATOM 1423 C CA . LEU A 1 193 ? -21.718 3.289 19.291 1.00 83.12 193 LEU A CA 1
ATOM 1424 C C . LEU A 1 193 ? -22.864 2.489 18.670 1.00 83.12 193 LEU A C 1
ATOM 1426 O O . LEU A 1 193 ? -23.770 2.027 19.356 1.00 83.12 193 LEU A O 1
ATOM 1430 N N . VAL A 1 194 ? -22.790 2.258 17.365 1.00 88.69 194 VAL A N 1
ATOM 1431 C CA . VAL A 1 194 ? -23.633 1.291 16.661 1.00 88.69 194 VAL A CA 1
ATOM 1432 C C . VAL A 1 194 ? -22.763 0.326 15.874 1.00 88.69 194 VAL A C 1
ATOM 1434 O O . VAL A 1 194 ? -21.716 0.690 15.336 1.00 88.69 194 VAL A O 1
ATOM 1437 N N . ARG A 1 195 ? -23.214 -0.924 15.792 1.00 92.00 195 ARG A N 1
ATOM 1438 C CA . ARG A 1 195 ? -22.518 -1.997 15.088 1.00 92.00 195 ARG A CA 1
ATOM 1439 C C . ARG A 1 195 ? -23.413 -2.605 14.030 1.00 92.00 195 ARG A C 1
ATOM 1441 O O . ARG A 1 195 ? -24.608 -2.797 14.250 1.00 92.00 195 ARG A O 1
ATOM 1448 N N . PHE A 1 196 ? -22.810 -2.963 12.906 1.00 93.50 196 PHE A N 1
ATOM 1449 C CA . PHE A 1 196 ? -23.487 -3.652 11.825 1.00 93.50 196 PHE A CA 1
ATOM 1450 C C . PHE A 1 196 ? -22.738 -4.920 11.428 1.00 93.50 196 PHE A C 1
ATOM 1452 O O . PHE A 1 196 ? -21.515 -5.003 11.540 1.00 93.50 196 PHE A O 1
ATOM 1459 N N . GLY A 1 197 ? -23.484 -5.912 10.956 1.00 92.94 197 GLY A N 1
ATOM 1460 C CA . GLY A 1 197 ? -22.960 -7.168 10.448 1.00 92.94 197 GLY A CA 1
ATOM 1461 C C . GLY A 1 197 ? -23.542 -7.502 9.082 1.00 92.94 197 GLY A C 1
ATOM 1462 O O . GLY A 1 197 ? -24.702 -7.197 8.796 1.00 92.94 197 GLY A O 1
ATOM 1463 N N . ARG A 1 198 ? -22.739 -8.164 8.252 1.00 93.19 198 ARG A N 1
ATOM 1464 C CA . ARG A 1 198 ? -23.178 -8.752 6.986 1.00 93.19 198 ARG A CA 1
ATOM 1465 C C . ARG A 1 198 ? -22.609 -10.151 6.836 1.00 93.19 198 ARG A C 1
ATOM 1467 O O . ARG A 1 198 ? -21.402 -10.351 6.975 1.00 93.19 198 ARG A O 1
ATOM 1474 N N . ASP A 1 199 ? -23.478 -11.106 6.533 1.00 91.94 199 ASP A N 1
ATOM 1475 C CA . ASP A 1 199 ? -23.059 -12.472 6.246 1.00 91.94 199 ASP A CA 1
ATOM 1476 C C . ASP A 1 199 ? -22.352 -12.537 4.894 1.00 91.94 199 ASP A C 1
ATOM 1478 O O . ASP A 1 199 ? -22.856 -12.072 3.867 1.00 91.94 199 ASP A O 1
ATOM 1482 N N . LEU A 1 200 ? -21.163 -13.128 4.902 1.00 86.50 200 LEU A N 1
ATOM 1483 C CA . LEU A 1 200 ? -20.400 -13.402 3.699 1.00 86.50 200 LEU A CA 1
ATOM 1484 C C . LEU A 1 200 ? -20.812 -14.791 3.229 1.00 86.50 200 LEU A C 1
ATOM 1486 O O . LEU A 1 200 ? -20.469 -15.795 3.849 1.00 86.50 200 LEU A O 1
ATOM 1490 N N . LEU A 1 201 ? -21.589 -14.854 2.143 1.00 72.62 201 LEU A N 1
ATOM 1491 C CA . LEU A 1 201 ? -21.915 -16.131 1.510 1.00 72.62 201 LEU A CA 1
ATOM 1492 C C . LEU A 1 201 ? -20.609 -16.857 1.163 1.00 72.62 201 LEU A C 1
ATOM 1494 O O . LEU A 1 201 ? -19.830 -16.380 0.337 1.00 72.62 201 LEU A O 1
ATOM 1498 N N . VAL A 1 202 ? -20.360 -17.999 1.795 1.00 54.31 202 VAL A N 1
ATOM 1499 C CA . VAL A 1 202 ? -19.268 -18.877 1.376 1.00 54.31 202 VAL A CA 1
ATOM 1500 C C . VAL A 1 202 ? -19.656 -19.400 -0.012 1.00 54.31 202 VAL A C 1
ATOM 1502 O O . VAL A 1 202 ? -20.769 -19.923 -0.143 1.00 54.31 202 VAL A O 1
ATOM 1505 N N . PRO A 1 203 ? -18.832 -19.222 -1.062 1.00 48.41 203 PRO A N 1
ATOM 1506 C CA . PRO A 1 203 ? -19.081 -19.901 -2.328 1.00 48.41 203 PRO A CA 1
ATOM 1507 C C . PRO A 1 203 ? -19.174 -21.405 -2.043 1.00 48.41 203 PRO A C 1
ATOM 1509 O O . PRO A 1 203 ? -18.311 -21.941 -1.348 1.00 48.41 203 PRO A O 1
ATOM 1512 N N . ARG A 1 204 ? -20.261 -22.043 -2.490 1.00 36.94 204 ARG A N 1
ATOM 1513 C CA . ARG A 1 204 ? -20.396 -23.505 -2.445 1.00 36.94 204 ARG A CA 1
ATOM 1514 C C . ARG A 1 204 ? -19.393 -24.167 -3.374 1.00 36.94 204 ARG A C 1
ATOM 1516 O O . ARG A 1 204 ? -19.152 -23.582 -4.453 1.00 36.94 204 ARG A O 1
#

Sequence (204 aa):
MLDAGPMASVVSRGKAQKLTDDDLAAQAAIADVLKNARLAETAADAAGSAHPLITASRELYESAVADGRGELDMIGVIAVLQARADARAPGPWTLELTPFDDSDADRLRQGQRQELDARYGSGDHEPGAAPSVRGSGVASAVLRKLEEHARPLGARRLVLETGTAQPDAIRFYQREGYAPIPLFGSYAGSDVLVRFGRDLLVPR

Radius of gyration: 22.86 Å; chains: 1; bounding box: 58×41×50 Å